Protein AF-A0A7X6Z3Y0-F1 (afdb_monomer_lite)

Radius of gyration: 25.22 Å; chains: 1; bounding box: 47×45×73 Å

Structure (mmCIF, N/CA/C/O backbone):
data_AF-A0A7X6Z3Y0-F1
#
_entry.id   AF-A0A7X6Z3Y0-F1
#
loop_
_atom_site.group_PDB
_atom_site.id
_atom_site.type_symbol
_atom_site.label_atom_id
_atom_site.label_alt_id
_atom_site.label_comp_id
_atom_site.label_asym_id
_atom_site.label_entity_id
_atom_site.label_seq_id
_atom_site.pdbx_PDB_ins_code
_atom_site.Cartn_x
_atom_site.Cartn_y
_atom_site.Cartn_z
_atom_site.occupancy
_atom_site.B_iso_or_equiv
_atom_site.auth_seq_id
_atom_site.auth_comp_id
_atom_site.auth_asym_id
_atom_site.auth_atom_id
_atom_site.pdbx_PDB_model_num
ATOM 1 N N . ALA A 1 1 ? 8.442 -3.420 -33.823 1.00 65.31 1 ALA A N 1
ATOM 2 C CA . ALA A 1 1 ? 8.320 -4.061 -32.493 1.00 65.31 1 ALA A CA 1
ATOM 3 C C . ALA A 1 1 ? 8.390 -3.001 -31.389 1.00 65.31 1 ALA A C 1
ATOM 5 O O . ALA A 1 1 ? 8.975 -1.947 -31.620 1.00 65.31 1 ALA A O 1
ATOM 6 N N . LYS A 1 2 ? 7.772 -3.227 -30.218 1.00 80.31 2 LYS A N 1
ATOM 7 C CA . LYS A 1 2 ? 7.945 -2.343 -29.048 1.00 80.31 2 LYS A CA 1
ATOM 8 C C . LYS A 1 2 ? 9.289 -2.658 -28.387 1.00 80.31 2 LYS A C 1
ATOM 10 O O . LYS A 1 2 ? 9.575 -3.824 -28.150 1.00 80.31 2 LYS A O 1
ATOM 15 N N . ARG A 1 3 ? 10.083 -1.636 -28.057 1.00 82.50 3 ARG A N 1
ATOM 16 C CA . ARG A 1 3 ? 11.366 -1.810 -27.363 1.00 82.50 3 ARG A CA 1
ATOM 17 C C . ARG A 1 3 ? 11.148 -1.825 -25.854 1.00 82.50 3 ARG A C 1
ATOM 19 O O . ARG A 1 3 ? 10.723 -0.816 -25.297 1.00 82.50 3 ARG A O 1
ATOM 26 N N . LEU A 1 4 ? 11.449 -2.947 -25.205 1.00 86.69 4 LEU A N 1
ATOM 27 C CA . LEU A 1 4 ? 11.446 -3.039 -23.745 1.00 86.69 4 LEU A CA 1
ATOM 28 C C . LEU A 1 4 ? 12.839 -2.741 -23.192 1.00 86.69 4 LEU A C 1
ATOM 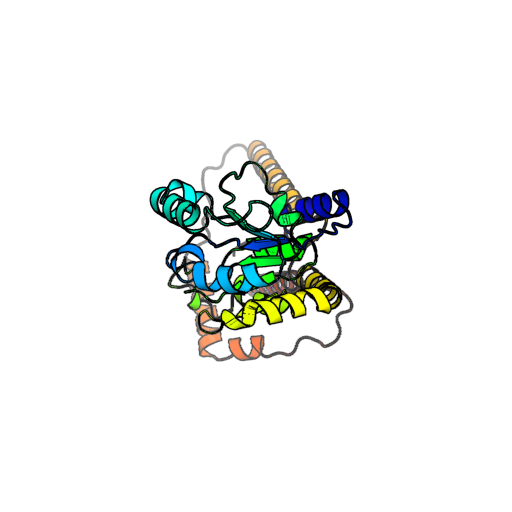30 O O . LEU A 1 4 ? 13.846 -3.220 -23.714 1.00 86.69 4 LEU A O 1
ATOM 34 N N . VAL A 1 5 ? 12.883 -1.956 -22.122 1.00 87.25 5 VAL A N 1
ATOM 35 C CA . VAL A 1 5 ? 14.114 -1.569 -21.430 1.00 87.25 5 VAL A CA 1
ATOM 36 C C . VAL A 1 5 ? 14.068 -2.180 -20.041 1.00 87.25 5 VAL A C 1
ATOM 38 O O . VAL A 1 5 ? 13.043 -2.111 -19.365 1.00 87.25 5 VAL A O 1
ATOM 41 N N . LYS A 1 6 ? 15.165 -2.818 -19.628 1.00 88.56 6 LYS A N 1
ATOM 42 C CA . LYS A 1 6 ? 15.304 -3.288 -18.251 1.00 88.56 6 LYS A CA 1
ATOM 43 C C . LYS A 1 6 ? 15.480 -2.060 -17.369 1.00 88.56 6 LYS A C 1
ATOM 45 O O . LYS A 1 6 ? 16.490 -1.372 -17.464 1.00 88.56 6 LYS A O 1
ATOM 50 N N . THR A 1 7 ? 14.473 -1.767 -16.567 1.00 87.38 7 THR A N 1
ATOM 51 C CA . THR A 1 7 ? 14.476 -0.646 -15.631 1.00 87.38 7 THR A CA 1
ATOM 52 C C . THR A 1 7 ? 13.908 -1.155 -14.319 1.00 87.38 7 THR A C 1
ATOM 54 O O . THR A 1 7 ? 12.930 -1.908 -14.321 1.00 87.38 7 THR A O 1
ATOM 57 N N . GLY A 1 8 ? 14.565 -0.801 -13.217 1.00 90.00 8 GLY A N 1
ATOM 58 C CA . GLY A 1 8 ? 14.087 -1.112 -11.879 1.00 90.00 8 GLY A CA 1
ATOM 59 C C . GLY A 1 8 ? 12.972 -0.171 -11.449 1.00 90.00 8 GLY A C 1
ATOM 60 O O . GLY A 1 8 ? 12.250 0.391 -12.274 1.00 90.00 8 GLY A O 1
ATOM 61 N N . PHE A 1 9 ? 12.841 0.020 -10.139 1.00 92.06 9 PHE A N 1
ATOM 62 C CA . PHE A 1 9 ? 11.859 0.934 -9.569 1.00 92.06 9 PHE A CA 1
ATOM 63 C C . PHE A 1 9 ? 12.565 1.996 -8.712 1.00 92.06 9 PHE A C 1
ATOM 65 O O . PHE A 1 9 ? 12.730 1.790 -7.513 1.00 92.06 9 PHE A O 1
ATOM 72 N N . PRO A 1 10 ? 12.982 3.136 -9.304 1.00 90.19 10 PRO A N 1
ATOM 73 C CA . PRO A 1 10 ? 13.783 4.147 -8.607 1.00 90.19 10 PRO A CA 1
ATOM 74 C C . PRO A 1 10 ? 13.131 4.688 -7.334 1.00 90.19 10 PRO A C 1
ATOM 76 O O . PRO A 1 10 ? 13.825 5.022 -6.379 1.00 90.19 10 PRO A O 1
ATOM 79 N N . LEU A 1 11 ? 11.793 4.763 -7.316 1.00 90.56 11 LEU A N 1
ATOM 80 C CA . LEU A 1 11 ? 11.059 5.155 -6.119 1.00 90.56 11 LEU A CA 1
ATOM 81 C C . LEU A 1 11 ? 11.348 4.175 -4.981 1.00 90.56 11 LEU A C 1
ATOM 83 O O . LEU A 1 11 ? 11.796 4.616 -3.932 1.00 90.56 11 LEU A O 1
ATOM 87 N N . LEU A 1 12 ? 11.211 2.865 -5.212 1.00 92.94 12 LEU A N 1
ATOM 88 C CA . LEU A 1 12 ? 11.520 1.846 -4.205 1.00 92.94 12 LEU A CA 1
ATOM 89 C C . LEU A 1 12 ? 12.959 1.945 -3.689 1.00 92.94 12 LEU A C 1
ATOM 91 O O . LEU A 1 12 ? 13.180 1.712 -2.507 1.00 92.94 12 LEU A O 1
ATOM 95 N N . ASP A 1 13 ? 13.933 2.325 -4.513 1.00 91.38 13 ASP A N 1
ATOM 96 C CA . ASP A 1 13 ? 15.311 2.500 -4.036 1.00 91.38 13 ASP A CA 1
ATOM 97 C C . ASP A 1 13 ? 15.439 3.651 -3.037 1.00 91.38 13 ASP A C 1
ATOM 99 O O . ASP A 1 13 ? 16.160 3.528 -2.043 1.00 91.38 13 ASP A O 1
ATOM 103 N N . SER A 1 14 ? 14.724 4.754 -3.277 1.00 90.31 14 SER A N 1
ATOM 104 C CA . SER A 1 14 ? 14.615 5.851 -2.313 1.00 90.31 14 SER A CA 1
ATOM 105 C C . SER A 1 14 ? 13.908 5.397 -1.041 1.00 90.31 14 SER A C 1
ATOM 107 O O . SER A 1 14 ? 14.442 5.608 0.042 1.00 90.31 14 SER A O 1
ATOM 109 N N . MET A 1 15 ? 12.804 4.660 -1.163 1.00 91.06 15 MET A N 1
ATOM 110 C CA . MET A 1 15 ? 12.075 4.110 -0.014 1.00 91.06 15 MET A CA 1
ATOM 111 C C . MET A 1 15 ? 12.944 3.156 0.827 1.00 91.06 15 MET A C 1
ATOM 113 O O . MET A 1 15 ? 12.936 3.203 2.051 1.00 91.06 15 MET A O 1
ATOM 117 N N . LEU A 1 16 ? 13.745 2.302 0.178 1.00 91.81 16 LEU A N 1
ATOM 118 C CA . LEU A 1 16 ? 14.698 1.401 0.834 1.00 91.81 16 LEU A CA 1
ATOM 119 C C . LEU A 1 16 ? 15.850 2.151 1.515 1.00 91.81 16 LEU A C 1
ATOM 121 O O . LEU A 1 16 ? 16.519 1.587 2.382 1.00 91.81 16 LEU A O 1
ATOM 125 N N . ARG A 1 17 ? 16.172 3.366 1.066 1.00 90.81 17 ARG A N 1
ATOM 126 C CA . ARG A 1 17 ? 17.170 4.226 1.709 1.00 90.81 17 ARG A CA 1
ATOM 127 C C . ARG A 1 17 ? 16.566 4.909 2.933 1.00 90.81 17 ARG A C 1
ATOM 129 O O . ARG A 1 17 ? 17.153 4.798 3.999 1.00 90.81 17 ARG A O 1
ATOM 136 N N . GLU A 1 18 ? 15.382 5.499 2.785 1.00 88.69 18 GLU A N 1
ATOM 137 C CA . GLU A 1 18 ? 14.618 6.133 3.868 1.00 88.69 18 GLU A CA 1
ATOM 138 C C . GLU A 1 18 ? 14.375 5.155 5.029 1.00 88.69 18 GLU A C 1
ATOM 140 O O . GLU A 1 18 ? 14.696 5.464 6.171 1.00 88.69 18 GLU A O 1
ATOM 145 N N . ASP A 1 19 ? 13.915 3.932 4.743 1.00 89.31 19 ASP A N 1
ATOM 146 C CA . ASP A 1 19 ? 13.720 2.885 5.760 1.00 89.31 19 ASP A CA 1
ATOM 147 C C . ASP A 1 19 ? 15.027 2.525 6.493 1.00 89.31 19 ASP A C 1
ATOM 149 O O . ASP A 1 19 ? 15.057 2.391 7.717 1.00 89.31 19 ASP A O 1
ATOM 153 N N . ARG A 1 20 ? 16.149 2.443 5.762 1.00 88.94 20 ARG A N 1
ATOM 154 C CA . ARG A 1 20 ? 17.472 2.192 6.361 1.00 88.94 20 ARG A CA 1
ATOM 155 C C . ARG A 1 20 ? 17.945 3.340 7.252 1.00 88.94 20 ARG A C 1
ATOM 157 O O . ARG A 1 20 ? 18.615 3.073 8.246 1.00 88.94 20 ARG A O 1
ATOM 164 N N . GLU A 1 21 ? 17.632 4.581 6.891 1.00 90.12 21 GLU A N 1
ATOM 165 C CA . GLU A 1 21 ? 17.975 5.780 7.664 1.00 90.12 21 GLU A CA 1
ATOM 166 C C . GLU A 1 21 ? 17.116 5.913 8.930 1.00 90.12 21 GLU A C 1
ATOM 168 O O . GLU A 1 21 ? 17.631 6.328 9.968 1.00 90.12 21 GLU A O 1
ATOM 173 N N . LEU A 1 22 ? 15.843 5.505 8.871 1.00 87.88 22 LEU A N 1
ATOM 174 C CA . LEU A 1 22 ? 14.944 5.453 10.030 1.00 87.88 22 LEU A CA 1
ATOM 175 C C . LEU A 1 22 ? 15.382 4.408 11.071 1.00 87.88 22 LEU A C 1
ATOM 177 O O . LEU A 1 22 ? 15.201 4.616 12.272 1.00 87.88 22 LEU A O 1
ATOM 181 N N . GLY A 1 23 ? 15.980 3.300 10.627 1.00 86.25 23 GLY A N 1
ATOM 182 C CA . GLY A 1 23 ? 16.451 2.230 11.504 1.00 86.25 23 GLY A CA 1
ATOM 183 C C . GLY A 1 23 ? 15.318 1.371 12.077 1.00 86.25 23 GLY A C 1
ATOM 184 O O . GLY A 1 23 ? 14.220 1.289 11.529 1.00 86.25 23 GLY A O 1
ATOM 185 N N . GLU A 1 24 ? 15.587 0.662 13.179 1.00 84.69 24 GLU A N 1
ATOM 186 C CA . GLU A 1 24 ? 14.583 -0.222 13.779 1.00 84.69 24 GLU A CA 1
ATOM 187 C C . GLU A 1 24 ? 13.525 0.582 14.550 1.00 84.69 24 GLU A C 1
ATOM 189 O O . GLU A 1 24 ? 13.783 1.112 15.631 1.00 84.69 24 GLU A O 1
ATOM 194 N N . ILE A 1 25 ? 12.305 0.608 14.017 1.00 86.38 25 ILE A N 1
ATOM 195 C CA . ILE A 1 25 ? 11.150 1.234 14.663 1.00 86.38 25 ILE A CA 1
ATOM 196 C C . ILE A 1 25 ? 10.443 0.206 15.546 1.00 86.38 25 ILE A C 1
ATOM 198 O O . ILE A 1 25 ? 10.031 -0.857 15.077 1.00 86.38 25 ILE A O 1
ATOM 202 N N . ARG A 1 26 ? 10.282 0.535 16.832 1.00 86.12 26 ARG A N 1
ATOM 203 C CA . ARG A 1 26 ? 9.539 -0.270 17.813 1.00 86.12 26 ARG A CA 1
ATOM 204 C C . ARG A 1 26 ? 8.464 0.584 18.473 1.00 86.12 26 ARG A C 1
ATOM 206 O O . ARG A 1 26 ? 8.722 1.209 19.500 1.00 86.12 26 ARG A O 1
ATOM 213 N N . ASN A 1 27 ? 7.266 0.605 17.899 1.00 93.88 27 ASN A N 1
ATOM 214 C CA . ASN A 1 27 ? 6.161 1.351 18.495 1.00 93.88 27 ASN A CA 1
ATOM 215 C C . ASN A 1 27 ? 5.588 0.615 19.715 1.00 93.88 27 ASN A C 1
ATOM 217 O O . ASN A 1 27 ? 5.449 -0.612 19.720 1.00 93.88 27 ASN A O 1
ATOM 221 N N . GLN A 1 28 ? 5.234 1.380 20.747 1.00 93.12 28 GLN A N 1
ATOM 222 C CA . GLN A 1 28 ? 4.477 0.909 21.905 1.00 93.12 28 GLN A CA 1
ATOM 223 C C . GLN A 1 28 ? 3.404 1.954 22.258 1.00 93.12 28 GLN A C 1
ATOM 225 O O . GLN A 1 28 ? 3.765 3.026 22.744 1.00 93.12 28 GLN A O 1
ATOM 230 N N . PRO A 1 29 ? 2.106 1.674 22.021 1.00 94.81 29 PRO A N 1
ATOM 231 C CA . PRO A 1 29 ? 1.556 0.468 21.383 1.00 94.81 29 PRO A CA 1
ATOM 232 C C . PRO A 1 29 ? 1.949 0.351 19.899 1.00 94.81 29 PRO A C 1
ATOM 234 O O . PRO A 1 29 ? 2.368 1.333 19.289 1.00 94.81 29 PRO A O 1
ATOM 237 N N . ARG A 1 30 ? 1.807 -0.847 19.307 1.00 96.81 30 ARG A N 1
ATOM 238 C CA . ARG A 1 30 ? 2.002 -1.023 17.855 1.00 96.81 30 ARG A CA 1
ATOM 239 C C . ARG A 1 30 ? 1.012 -0.163 17.069 1.00 96.81 30 ARG A C 1
ATOM 241 O O . ARG A 1 30 ? -0.126 0.025 17.508 1.00 96.81 30 ARG A O 1
ATOM 248 N N . ILE A 1 31 ? 1.448 0.316 15.907 1.00 97.81 31 ILE A N 1
ATOM 249 C CA . ILE A 1 31 ? 0.676 1.180 15.014 1.00 97.81 31 ILE A CA 1
ATOM 250 C C . ILE A 1 31 ? 0.172 0.376 13.815 1.00 97.81 31 ILE A C 1
ATOM 252 O O . ILE A 1 31 ? 0.959 -0.225 13.081 1.00 97.81 31 ILE A O 1
ATOM 256 N N . ILE A 1 32 ? -1.138 0.419 13.584 1.00 98.50 32 ILE A N 1
ATOM 257 C CA . ILE A 1 32 ? -1.792 -0.129 12.396 1.00 98.50 32 ILE A CA 1
ATOM 258 C C . ILE A 1 32 ? -2.286 1.032 11.541 1.00 98.50 32 ILE A C 1
ATOM 260 O O . ILE A 1 32 ? -3.109 1.832 11.981 1.00 98.50 32 ILE A O 1
ATOM 264 N N . LEU A 1 33 ? -1.802 1.104 10.306 1.00 98.44 33 LEU A N 1
ATOM 265 C CA . LEU A 1 33 ? -2.242 2.082 9.323 1.00 98.44 33 LEU A CA 1
ATOM 266 C C . LEU A 1 33 ? -3.321 1.467 8.428 1.00 98.44 33 LEU A C 1
ATOM 268 O O . LEU A 1 33 ? -3.033 0.598 7.611 1.00 98.44 33 LEU A O 1
ATOM 272 N N . VAL A 1 34 ? -4.555 1.945 8.541 1.00 98.56 34 VAL A N 1
ATOM 273 C CA . VAL A 1 34 ? -5.646 1.640 7.613 1.00 98.56 34 VAL A CA 1
ATOM 274 C C . VAL A 1 34 ? -5.591 2.656 6.472 1.00 98.56 34 VAL A C 1
ATOM 276 O O . VAL A 1 34 ? -5.903 3.831 6.666 1.00 98.56 34 VAL A O 1
ATOM 279 N N . ALA A 1 35 ? -5.186 2.220 5.281 1.00 97.56 35 ALA A N 1
ATOM 280 C CA . ALA A 1 35 ? -4.971 3.069 4.108 1.00 97.56 35 ALA A CA 1
ATOM 281 C C . ALA A 1 35 ? -5.850 2.621 2.923 1.00 97.56 35 ALA A C 1
ATOM 283 O O . ALA A 1 35 ? -5.374 1.897 2.044 1.00 97.56 35 ALA A O 1
ATOM 284 N N . PRO A 1 36 ? -7.136 3.018 2.873 1.00 97.25 36 PRO A N 1
ATOM 285 C CA . PRO A 1 36 ? -8.042 2.672 1.779 1.00 97.25 36 PRO A CA 1
ATOM 286 C C . PRO A 1 36 ? -7.562 3.221 0.429 1.00 97.25 36 PRO A C 1
ATOM 288 O O . PRO A 1 36 ? -7.071 4.348 0.327 1.00 97.25 36 PRO A O 1
ATOM 291 N N . SER A 1 37 ? -7.749 2.448 -0.636 1.00 95.69 37 SER A N 1
ATOM 292 C CA . SER A 1 37 ? -7.492 2.894 -2.008 1.00 95.69 37 SER A CA 1
ATOM 293 C C . SER A 1 37 ? -8.529 3.904 -2.509 1.00 95.69 37 SER A C 1
ATOM 295 O O . SER A 1 37 ? -9.588 4.103 -1.925 1.00 95.69 37 SER A O 1
ATOM 297 N N . TRP A 1 38 ? -8.235 4.563 -3.631 1.00 94.06 38 TRP A N 1
ATOM 298 C CA . TRP A 1 38 ? -9.188 5.435 -4.318 1.00 94.06 38 TRP A CA 1
ATOM 299 C C . TRP A 1 38 ? -9.984 4.676 -5.386 1.00 94.06 38 TRP A C 1
ATOM 301 O O . TRP A 1 38 ? -9.555 4.597 -6.542 1.00 94.06 38 TRP A O 1
ATOM 311 N N . GLN A 1 39 ? -11.142 4.151 -4.991 1.00 92.69 39 GLN A N 1
ATOM 312 C CA . GLN A 1 39 ? -12.238 3.759 -5.877 1.00 92.69 39 GLN A CA 1
ATOM 313 C C . GLN A 1 39 ? -13.568 3.787 -5.123 1.00 92.69 39 GLN A C 1
ATOM 315 O O . GLN A 1 39 ? -13.597 3.966 -3.908 1.00 92.69 39 GLN A O 1
ATOM 320 N N . LYS A 1 40 ? -14.651 3.578 -5.870 1.00 91.75 40 LYS A N 1
ATOM 321 C CA . LYS A 1 40 ? -15.968 3.305 -5.309 1.00 91.75 40 LYS A CA 1
ATOM 322 C C . LYS A 1 40 ? -15.942 1.998 -4.511 1.00 91.75 40 LYS A C 1
ATOM 324 O O . LYS A 1 40 ? -15.309 1.041 -4.954 1.00 91.75 40 LYS A O 1
ATOM 329 N N . ASP A 1 41 ? -16.678 1.960 -3.406 1.00 94.75 41 ASP A N 1
ATOM 330 C CA . ASP A 1 41 ? -16.870 0.757 -2.587 1.00 94.75 41 ASP A CA 1
ATOM 331 C C . ASP A 1 41 ? -15.532 0.251 -1.988 1.00 94.75 41 ASP A C 1
ATOM 333 O O . ASP A 1 41 ? -15.340 -0.942 -1.777 1.00 94.75 41 ASP A O 1
ATOM 337 N N . ASN A 1 42 ? -14.583 1.165 -1.735 1.00 96.56 42 ASN A N 1
ATOM 338 C CA . ASN A 1 42 ? -13.350 0.894 -0.984 1.00 96.56 42 ASN A CA 1
ATOM 339 C C . ASN A 1 42 ? -13.648 0.658 0.512 1.00 96.56 42 ASN A C 1
ATOM 341 O O . ASN A 1 42 ? -14.770 0.889 0.959 1.00 96.56 42 ASN A O 1
ATOM 345 N N . ILE A 1 43 ? -12.635 0.303 1.315 1.00 97.94 43 ILE A N 1
ATOM 346 C CA . ILE A 1 43 ? -12.797 0.084 2.774 1.00 97.94 43 ILE A CA 1
ATOM 347 C C . ILE A 1 43 ? -13.558 1.234 3.440 1.00 97.94 43 ILE A C 1
ATOM 349 O O . ILE A 1 43 ? -14.443 1.004 4.258 1.00 97.94 43 ILE A O 1
ATOM 353 N N . GLN A 1 44 ? -13.230 2.471 3.067 1.00 95.50 44 GLN A N 1
ATOM 354 C CA . GLN A 1 44 ? -13.809 3.668 3.664 1.00 95.50 44 GLN A CA 1
ATOM 355 C C . GLN A 1 44 ? -15.316 3.805 3.412 1.00 95.50 44 GLN A C 1
ATOM 357 O O . GLN A 1 44 ? -16.016 4.386 4.238 1.00 95.50 44 GLN A O 1
ATOM 362 N N . GLU A 1 45 ? -15.809 3.306 2.279 1.00 94.38 45 GLU A N 1
ATOM 363 C CA . GLU A 1 45 ? -17.225 3.352 1.913 1.00 94.38 45 GLU A CA 1
ATOM 364 C C . GLU A 1 45 ? -17.982 2.069 2.251 1.00 94.38 45 GLU A C 1
ATOM 366 O O . GLU A 1 45 ? -19.186 2.143 2.484 1.00 94.38 45 GLU A O 1
ATOM 371 N N . SER A 1 46 ? -17.315 0.912 2.242 1.00 96.06 46 SER A N 1
ATOM 372 C CA . SER A 1 46 ? -17.992 -0.386 2.273 1.00 96.06 46 SER A CA 1
ATOM 373 C C . SER A 1 46 ? -17.964 -1.091 3.620 1.00 96.06 46 SER A C 1
ATOM 375 O O . SER A 1 46 ? -18.855 -1.894 3.873 1.00 96.06 46 SER A O 1
ATOM 377 N N . CYS A 1 47 ? -16.918 -0.892 4.428 1.00 97.62 47 CYS A N 1
ATOM 378 C CA . CYS A 1 47 ? -16.710 -1.706 5.630 1.00 97.62 47 CYS A CA 1
ATOM 379 C C . CYS A 1 47 ? -15.769 -1.063 6.664 1.00 97.62 47 CYS A C 1
ATOM 381 O O . CYS A 1 47 ? -14.969 -1.757 7.298 1.00 97.62 47 CYS A O 1
ATOM 383 N N . LEU A 1 48 ? -15.763 0.270 6.779 1.00 97.69 48 LEU A N 1
ATOM 384 C CA . LEU A 1 48 ? -14.825 0.965 7.664 1.00 97.69 48 LEU A CA 1
ATOM 385 C C . LEU A 1 48 ? -15.103 0.628 9.130 1.00 97.69 48 LEU A C 1
ATOM 387 O O . LEU A 1 48 ? -14.169 0.327 9.861 1.00 97.69 48 LEU A O 1
ATOM 391 N N . GLU A 1 49 ? -16.368 0.657 9.540 1.00 97.06 49 GLU A N 1
ATOM 392 C CA . GLU A 1 49 ? -16.783 0.396 10.924 1.00 97.06 49 GLU A CA 1
ATOM 393 C C . GLU A 1 49 ? -16.438 -1.044 11.318 1.00 97.06 49 GLU A C 1
ATOM 395 O O . GLU A 1 49 ? -15.729 -1.283 12.291 1.00 97.06 49 GLU A O 1
ATOM 400 N N . GLU A 1 50 ? -16.782 -1.996 10.456 1.00 97.88 50 GLU A N 1
ATOM 401 C CA . GLU A 1 50 ? -16.480 -3.417 10.610 1.00 97.88 50 GLU A CA 1
ATOM 402 C C . GLU A 1 50 ? -14.972 -3.712 10.605 1.00 97.88 50 GLU A C 1
ATOM 404 O O . GLU A 1 50 ? -14.538 -4.732 11.137 1.00 97.88 50 GLU A O 1
ATOM 409 N N . THR A 1 51 ? -14.164 -2.824 10.016 1.00 98.31 51 THR A N 1
ATOM 410 C CA . THR A 1 51 ? -12.700 -2.902 10.075 1.00 98.31 51 THR A CA 1
ATOM 411 C C . THR A 1 51 ? -12.158 -2.331 11.382 1.00 98.31 51 THR A C 1
ATOM 413 O O . THR A 1 51 ? -11.245 -2.910 11.967 1.00 98.31 51 THR A O 1
ATOM 416 N N . LEU A 1 52 ? -12.665 -1.179 11.827 1.00 98.06 52 LEU A N 1
ATOM 417 C CA . LEU A 1 52 ? -12.115 -0.454 12.971 1.00 98.06 52 LEU A CA 1
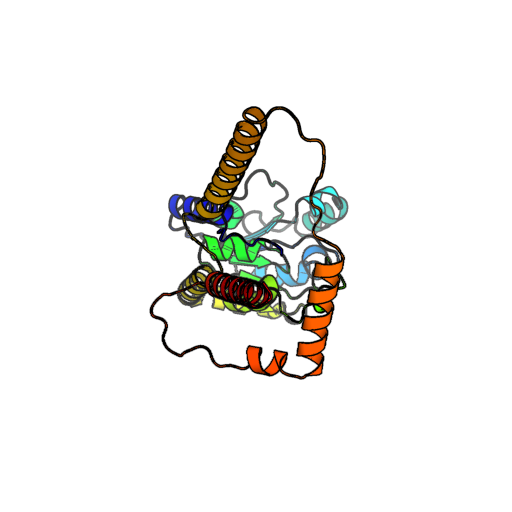ATOM 418 C C . LEU A 1 52 ? -12.546 -1.054 14.302 1.00 98.06 52 LEU A C 1
ATOM 420 O O . LEU A 1 52 ? -11.697 -1.213 15.176 1.00 98.06 52 LEU A O 1
ATOM 424 N N . ASP A 1 53 ? -13.818 -1.405 14.459 1.00 95.69 53 ASP A N 1
ATOM 425 C CA . ASP A 1 53 ? -14.375 -1.769 15.761 1.00 95.69 53 ASP A CA 1
ATOM 426 C C . ASP A 1 53 ? -13.638 -2.966 16.398 1.00 95.69 53 ASP A C 1
ATOM 428 O O . ASP A 1 53 ? -13.169 -2.826 17.529 1.00 95.69 53 ASP A O 1
ATOM 432 N N . PRO A 1 54 ? -13.372 -4.087 15.687 1.00 96.94 54 PRO A N 1
ATOM 433 C CA . PRO A 1 54 ? -12.591 -5.189 16.255 1.00 96.94 54 PRO A CA 1
ATOM 434 C C . PRO A 1 54 ? -11.140 -4.807 16.575 1.00 96.94 54 PRO A C 1
ATOM 436 O O . PRO A 1 54 ? -10.526 -5.394 17.463 1.00 96.94 54 PRO A O 1
ATOM 439 N N . LEU A 1 55 ? -10.560 -3.855 15.836 1.00 97.62 55 LEU A N 1
ATOM 440 C CA . LEU A 1 55 ? -9.178 -3.415 16.035 1.00 97.62 55 LEU A CA 1
ATOM 441 C C . LEU A 1 55 ? -9.040 -2.482 17.238 1.00 97.62 55 LEU A C 1
ATOM 443 O O . LEU A 1 55 ? -8.016 -2.534 17.918 1.00 97.62 55 LEU A O 1
ATOM 447 N N . LEU A 1 56 ? -10.044 -1.662 17.539 1.00 95.94 56 LEU A N 1
ATOM 448 C CA . LEU A 1 56 ? -10.007 -0.749 18.684 1.00 95.94 56 LEU A CA 1
ATOM 449 C C . LEU A 1 56 ? -9.934 -1.499 20.029 1.00 95.94 56 LEU A C 1
ATOM 451 O O . LEU A 1 56 ? -9.319 -1.001 20.973 1.00 95.94 56 LEU A O 1
ATOM 455 N N . ASP A 1 57 ? -10.423 -2.741 20.083 1.00 92.94 57 ASP A N 1
ATOM 456 C CA . ASP A 1 57 ? -10.376 -3.602 21.274 1.00 92.94 57 ASP A CA 1
ATOM 457 C C . ASP A 1 57 ? -9.005 -4.269 21.523 1.00 92.94 57 ASP A C 1
ATOM 459 O O . ASP A 1 57 ? -8.759 -4.841 22.586 1.00 92.94 57 ASP A O 1
ATOM 463 N N . THR A 1 58 ? -8.074 -4.199 20.565 1.00 92.62 58 THR A N 1
ATOM 464 C CA . THR A 1 58 ? -6.786 -4.932 20.607 1.00 92.62 58 THR A CA 1
ATOM 465 C C . THR A 1 58 ? -5.673 -4.220 21.374 1.00 92.62 58 THR A C 1
ATOM 467 O O . THR A 1 58 ? -4.592 -4.770 21.589 1.00 92.62 58 THR A O 1
ATOM 470 N N . GLY A 1 59 ? -5.906 -2.972 21.776 1.00 94.62 59 GLY A N 1
ATOM 471 C CA . GLY A 1 59 ? -4.894 -2.150 22.425 1.00 94.62 59 GLY A CA 1
ATOM 472 C C . GLY A 1 59 ? -3.859 -1.536 21.469 1.00 94.62 59 GLY A C 1
ATOM 473 O O . GLY A 1 59 ? -2.928 -0.883 21.949 1.00 94.62 59 GLY A O 1
ATOM 474 N N . TYR A 1 60 ? -4.016 -1.694 20.153 1.00 97.19 60 TYR A N 1
ATOM 475 C CA . TYR A 1 60 ? -3.201 -1.021 19.141 1.00 97.19 60 TYR A CA 1
ATOM 476 C C . TYR A 1 60 ? -3.575 0.453 18.965 1.00 97.19 60 TYR A C 1
ATOM 478 O O . TYR A 1 60 ? -4.659 0.885 19.356 1.00 97.19 60 TYR A O 1
ATOM 486 N N . ARG A 1 61 ? -2.653 1.233 18.388 1.00 97.81 61 ARG A N 1
ATOM 487 C CA . ARG A 1 61 ? -2.969 2.556 17.842 1.00 97.81 61 ARG A CA 1
ATOM 488 C C . ARG A 1 61 ? -3.348 2.385 16.379 1.00 97.81 61 ARG A C 1
ATOM 490 O O . ARG A 1 61 ? -2.560 1.863 15.592 1.00 97.81 61 ARG A O 1
ATOM 497 N N . ILE A 1 62 ? -4.538 2.835 16.019 1.00 98.44 62 ILE A N 1
ATOM 498 C CA . ILE A 1 62 ? -5.072 2.752 14.666 1.00 98.44 62 ILE A CA 1
ATOM 499 C C . ILE A 1 62 ? -4.992 4.134 14.026 1.00 98.44 62 ILE A C 1
ATOM 501 O O . ILE A 1 62 ? -5.442 5.125 14.593 1.00 98.44 62 ILE A O 1
ATOM 505 N N . ILE A 1 63 ? -4.417 4.214 12.834 1.00 97.94 63 ILE A N 1
ATOM 506 C CA . ILE A 1 63 ? -4.405 5.436 12.034 1.00 97.94 63 ILE A CA 1
ATOM 507 C C . ILE A 1 63 ? -5.168 5.139 10.756 1.00 97.94 63 ILE A C 1
ATOM 509 O O . ILE A 1 63 ? -4.760 4.291 9.971 1.00 97.94 63 ILE A O 1
ATOM 513 N N . VAL A 1 64 ? -6.275 5.833 10.533 1.00 97.94 64 VAL A N 1
ATOM 514 C CA . VAL A 1 64 ? -6.993 5.805 9.262 1.00 97.94 64 VAL A CA 1
ATOM 515 C C . VAL A 1 64 ? -6.443 6.933 8.416 1.00 97.94 64 VAL A C 1
ATOM 517 O O . VAL A 1 64 ? -6.581 8.099 8.772 1.00 97.94 64 VAL A O 1
ATOM 520 N N . ARG A 1 65 ? -5.841 6.596 7.280 1.00 97.06 65 ARG A N 1
ATOM 521 C CA . ARG A 1 65 ? -5.300 7.555 6.315 1.00 97.06 65 ARG A CA 1
ATOM 522 C C . ARG A 1 65 ? -6.072 7.428 5.000 1.00 97.06 65 ARG A C 1
ATOM 524 O O . ARG A 1 65 ? -5.665 6.663 4.124 1.00 97.06 65 ARG A O 1
ATOM 531 N N . PRO A 1 66 ? -7.211 8.133 4.857 1.00 95.25 66 PRO A N 1
ATOM 532 C CA . PRO A 1 66 ? -7.966 8.193 3.612 1.00 95.25 66 PRO A CA 1
ATOM 533 C C . PRO A 1 66 ? -7.099 8.626 2.433 1.00 95.25 66 PRO A C 1
ATOM 535 O O . PRO A 1 66 ? -6.153 9.395 2.592 1.00 95.25 66 PRO A O 1
ATOM 538 N N . HIS A 1 67 ? -7.468 8.230 1.219 1.00 93.94 67 HIS A N 1
ATOM 539 C CA . HIS A 1 67 ? -6.806 8.772 0.037 1.00 93.94 67 HIS A CA 1
ATOM 540 C C . HIS A 1 67 ? -7.060 10.297 -0.082 1.00 93.94 67 HIS A C 1
ATOM 542 O O . HIS A 1 67 ? -8.205 10.727 0.099 1.00 93.94 67 HIS A O 1
ATOM 548 N N . PRO A 1 68 ? -6.069 11.131 -0.469 1.00 93.31 68 PRO A N 1
ATOM 549 C CA . PRO A 1 68 ? -6.238 12.589 -0.557 1.00 93.31 68 PRO A CA 1
ATOM 550 C C . PRO A 1 68 ? -7.419 13.026 -1.432 1.00 93.31 68 PRO A C 1
ATOM 552 O O . PRO A 1 68 ? -8.195 13.912 -1.077 1.00 93.31 68 PRO A O 1
ATOM 555 N N . GLU A 1 69 ? -7.609 12.347 -2.564 1.00 94.50 69 GLU A N 1
ATOM 556 C CA . GLU A 1 69 ? -8.746 12.603 -3.453 1.00 94.50 69 GLU A CA 1
ATOM 557 C C . GLU A 1 69 ? -10.108 12.261 -2.824 1.00 94.50 69 GLU A C 1
ATOM 559 O O . GLU A 1 69 ? -11.098 12.903 -3.173 1.00 94.50 69 GLU A O 1
ATOM 564 N N . PHE A 1 70 ? -10.170 11.310 -1.882 1.00 94.00 70 PHE A N 1
ATOM 565 C CA . PHE A 1 70 ? -11.389 11.033 -1.119 1.00 94.00 70 PHE A CA 1
ATOM 566 C C . PHE A 1 70 ? -11.697 12.189 -0.173 1.00 94.00 70 PHE A C 1
ATOM 568 O O . PHE A 1 70 ? -12.817 12.696 -0.177 1.00 94.00 70 PHE A O 1
ATOM 575 N N . VAL A 1 71 ? -10.694 12.662 0.575 1.00 94.44 71 VAL A N 1
ATOM 576 C CA . VAL A 1 71 ? -10.847 13.807 1.489 1.00 94.44 71 VAL A CA 1
ATOM 577 C C . VAL A 1 71 ? -11.314 15.049 0.738 1.00 94.44 71 VAL A C 1
ATOM 579 O O . VAL A 1 71 ? -12.258 15.717 1.155 1.00 94.44 71 VAL A O 1
ATOM 582 N N . LYS A 1 72 ? -10.699 15.316 -0.417 1.00 95.00 72 LYS A N 1
ATOM 583 C CA . LYS A 1 72 ? -11.027 16.462 -1.267 1.00 95.00 72 LYS A CA 1
ATOM 584 C C . LYS A 1 72 ? -12.441 16.394 -1.848 1.00 95.00 72 LYS A C 1
ATOM 586 O O . LYS A 1 72 ? -13.117 17.417 -1.908 1.00 95.00 72 LYS A O 1
ATOM 591 N N . ARG A 1 73 ? -12.883 15.223 -2.324 1.00 95.50 73 ARG A N 1
ATOM 592 C CA . ARG A 1 73 ? -14.183 15.068 -3.010 1.00 95.50 73 ARG A CA 1
ATOM 593 C C . ARG A 1 73 ? -15.351 14.823 -2.062 1.00 95.50 73 ARG A C 1
ATOM 595 O O . ARG A 1 73 ? -16.477 15.179 -2.400 1.00 95.50 73 ARG A O 1
ATOM 602 N N . PHE A 1 74 ? -15.101 14.234 -0.896 1.00 95.06 74 PHE A N 1
ATOM 603 C CA . PHE A 1 74 ? -16.141 13.827 0.048 1.00 95.06 74 PHE A CA 1
ATOM 604 C C . PHE A 1 74 ? -15.900 14.367 1.469 1.00 95.06 74 PHE A C 1
ATOM 606 O O . PHE A 1 74 ? -15.917 13.592 2.430 1.00 95.06 74 PHE A O 1
ATOM 613 N N . PRO A 1 75 ? -15.747 15.695 1.653 1.00 95.88 75 PRO A N 1
ATOM 614 C CA . PRO A 1 75 ? -15.477 16.279 2.969 1.00 95.88 75 PRO A CA 1
ATOM 615 C C . PRO A 1 75 ? -16.586 15.981 3.989 1.00 95.88 75 PRO A C 1
ATOM 617 O O . PRO A 1 75 ? -16.302 15.767 5.162 1.00 95.88 75 PRO A O 1
ATOM 620 N N . ALA A 1 76 ? -17.847 15.883 3.549 1.00 96.81 76 ALA A N 1
ATOM 621 C CA . ALA A 1 76 ? -18.962 15.510 4.421 1.00 96.81 76 ALA A CA 1
ATOM 622 C C . ALA A 1 76 ? -18.853 14.065 4.943 1.00 96.81 76 ALA A C 1
ATOM 624 O O . ALA A 1 76 ? -19.175 13.816 6.102 1.00 96.81 76 ALA A O 1
ATOM 625 N N . LYS A 1 77 ? -18.362 13.124 4.121 1.00 95.31 77 LYS A N 1
ATOM 626 C CA . LYS A 1 77 ? -18.133 11.734 4.552 1.00 95.31 77 LYS A CA 1
ATOM 627 C C . LYS A 1 77 ? -16.983 11.658 5.554 1.00 95.31 77 LYS A C 1
ATOM 629 O O . LYS A 1 77 ? -17.105 10.969 6.558 1.00 95.31 77 LYS A O 1
ATOM 634 N N . ILE A 1 78 ? -15.901 12.406 5.318 1.00 96.44 78 ILE A N 1
ATOM 635 C CA . ILE A 1 78 ? -14.801 12.532 6.285 1.00 96.44 78 ILE A CA 1
ATOM 636 C C . ILE A 1 78 ? -15.300 13.082 7.614 1.00 96.44 78 ILE A C 1
ATOM 638 O O . ILE A 1 78 ? -15.020 12.489 8.652 1.00 96.44 78 ILE A O 1
ATOM 642 N N . LYS A 1 79 ? -16.081 14.166 7.581 1.00 97.06 79 LYS A N 1
ATOM 643 C CA . LYS A 1 79 ? -16.645 14.751 8.795 1.00 97.06 79 LYS A CA 1
ATOM 644 C C . LYS A 1 79 ? -17.520 13.747 9.548 1.00 97.06 79 LYS A C 1
ATOM 646 O O . LYS A 1 79 ? -17.385 13.634 10.755 1.00 97.06 79 LYS A O 1
ATOM 651 N N . ALA A 1 80 ? -18.356 12.975 8.852 1.00 96.88 80 ALA A N 1
ATOM 652 C CA . ALA A 1 80 ? -19.175 11.941 9.488 1.00 96.88 80 ALA A CA 1
ATOM 653 C C . ALA A 1 80 ? -18.330 10.851 10.176 1.00 96.88 80 ALA A C 1
ATOM 655 O O . ALA A 1 80 ? -18.679 10.407 11.266 1.00 96.88 80 ALA A O 1
ATOM 656 N N . ILE A 1 81 ? -17.206 10.447 9.573 1.00 96.19 81 ILE A N 1
ATOM 657 C CA . ILE A 1 81 ? -16.259 9.502 10.187 1.00 96.19 81 ILE A CA 1
ATOM 658 C C . ILE A 1 81 ? -15.619 10.123 11.436 1.00 96.19 81 ILE A C 1
ATOM 660 O O . ILE A 1 81 ? -15.575 9.481 12.481 1.00 96.19 81 ILE A O 1
ATOM 664 N N . GLN A 1 82 ? -15.159 11.373 11.348 1.00 96.44 82 GLN A N 1
ATOM 665 C CA . GLN A 1 82 ? -14.571 12.090 12.484 1.00 96.44 82 GLN A CA 1
ATOM 666 C C . GLN A 1 82 ? -15.572 12.264 13.633 1.00 96.44 82 GLN A C 1
ATOM 668 O O . GLN A 1 82 ? -15.230 11.982 14.774 1.00 96.44 82 GLN A O 1
ATOM 673 N N . ASP A 1 83 ? -16.807 12.672 13.330 1.00 97.44 83 ASP A N 1
ATOM 674 C CA . ASP A 1 83 ? -17.874 12.852 14.319 1.00 97.44 83 ASP A CA 1
ATOM 675 C C . ASP A 1 83 ? -18.216 11.516 15.009 1.00 97.44 83 ASP A C 1
ATOM 677 O O . ASP A 1 83 ? -18.399 11.479 16.223 1.00 97.44 83 ASP A O 1
ATOM 681 N N . ARG A 1 84 ? -18.271 10.406 14.256 1.00 96.19 84 ARG A N 1
ATOM 682 C CA . ARG A 1 84 ? -18.570 9.069 14.801 1.00 96.19 84 ARG A CA 1
ATOM 683 C C . ARG A 1 84 ? -17.531 8.593 15.810 1.00 96.19 84 ARG A C 1
ATOM 685 O O . ARG A 1 84 ? -17.887 7.965 16.800 1.00 96.19 84 ARG A O 1
ATOM 692 N N . TYR A 1 85 ? -16.261 8.862 15.538 1.00 96.00 85 TYR A N 1
ATOM 693 C CA . TYR A 1 85 ? -15.147 8.405 16.362 1.00 96.00 85 TYR A CA 1
ATOM 694 C C . TYR A 1 85 ? -14.595 9.504 17.283 1.00 96.00 85 TYR A C 1
ATOM 696 O O . TYR A 1 85 ? -13.493 9.366 17.803 1.00 96.00 85 TYR A O 1
ATOM 704 N N . ALA A 1 86 ? -15.354 10.582 17.514 1.00 95.38 86 ALA A N 1
ATOM 705 C CA . ALA A 1 86 ? -14.910 11.733 18.301 1.00 95.38 86 ALA A CA 1
ATOM 706 C C . ALA A 1 86 ? -14.587 11.394 19.769 1.00 95.38 86 ALA A C 1
ATOM 708 O O . ALA A 1 86 ? -13.740 12.050 20.372 1.00 95.38 86 ALA A O 1
ATOM 709 N N . ASP A 1 87 ? -15.231 10.364 20.324 1.00 95.38 87 ASP A N 1
ATOM 710 C CA . ASP A 1 87 ? -15.002 9.907 21.700 1.00 95.38 87 ASP A CA 1
ATOM 711 C C . ASP A 1 87 ? -13.774 8.985 21.833 1.00 95.38 87 ASP A C 1
ATOM 713 O O . ASP A 1 87 ? -13.377 8.639 22.948 1.00 95.38 87 ASP A O 1
ATOM 717 N N . GLN A 1 88 ? -13.157 8.576 20.716 1.00 95.94 88 GLN A N 1
ATOM 718 C CA . GLN A 1 88 ? -11.946 7.761 20.751 1.00 95.94 88 GLN A CA 1
ATOM 719 C C . GLN A 1 88 ? -10.722 8.624 21.088 1.00 95.94 88 GLN A C 1
ATOM 721 O O . GLN A 1 88 ? -10.506 9.665 20.462 1.00 95.94 88 GLN A O 1
ATOM 726 N N . PRO A 1 89 ? -9.874 8.201 22.042 1.00 94.19 89 PRO A N 1
ATOM 727 C CA . PRO A 1 89 ? -8.635 8.907 22.341 1.00 94.19 89 PRO A CA 1
ATOM 728 C C . PRO A 1 89 ? -7.715 9.008 21.114 1.00 94.19 89 PRO A C 1
ATOM 730 O O . PRO A 1 89 ? -7.542 8.037 20.379 1.00 94.19 89 PRO A O 1
ATOM 733 N N . ALA A 1 90 ? -7.064 10.158 20.914 1.00 89.19 90 ALA A N 1
ATOM 734 C CA . ALA A 1 90 ? -6.177 10.383 19.764 1.00 89.19 90 ALA A CA 1
ATOM 735 C C . ALA A 1 90 ? -4.935 9.464 19.743 1.00 89.19 90 ALA A C 1
ATOM 737 O O . ALA A 1 90 ? -4.340 9.231 18.692 1.00 89.19 90 ALA A O 1
ATOM 738 N N . ASP A 1 91 ? -4.533 8.925 20.897 1.00 91.31 91 ASP A N 1
ATOM 739 C CA . ASP A 1 91 ? -3.478 7.913 21.015 1.00 91.31 91 ASP A CA 1
ATOM 740 C C . ASP A 1 91 ? -3.968 6.491 20.671 1.00 91.31 91 ASP A C 1
ATOM 742 O O . ASP A 1 91 ? -3.148 5.590 20.473 1.00 91.31 91 ASP A O 1
ATOM 746 N N . ARG A 1 92 ? -5.289 6.295 20.544 1.00 95.81 92 ARG A N 1
ATOM 747 C CA . ARG A 1 92 ? -5.946 5.056 20.103 1.00 95.81 92 ARG A CA 1
ATOM 748 C C . ARG A 1 92 ? -6.367 5.094 18.644 1.00 95.81 92 ARG A C 1
ATOM 750 O O . ARG A 1 92 ? -6.116 4.121 17.938 1.00 95.81 92 ARG A O 1
ATOM 757 N N . LEU A 1 93 ? -6.982 6.185 18.197 1.00 97.88 93 LEU A N 1
ATOM 758 C CA . LEU A 1 93 ? -7.490 6.334 16.838 1.00 97.88 93 LEU A CA 1
ATOM 759 C C . LEU A 1 93 ? -7.205 7.732 16.290 1.00 97.88 93 LEU A C 1
ATOM 761 O O . LEU A 1 93 ? -7.553 8.738 16.900 1.00 97.88 93 LEU A O 1
ATOM 765 N N . GLU A 1 94 ? -6.634 7.787 15.092 1.00 97.06 94 GLU A N 1
ATOM 766 C CA . GLU A 1 94 ? -6.400 9.027 14.354 1.00 97.06 94 GLU A CA 1
ATOM 767 C C . GLU A 1 94 ? -7.010 8.929 12.954 1.00 97.06 94 GLU A C 1
ATOM 769 O O . GLU A 1 94 ? -6.707 8.000 12.208 1.00 97.06 94 GLU A O 1
ATOM 774 N N . ILE A 1 95 ? -7.833 9.907 12.566 1.00 96.81 95 ILE A N 1
ATOM 775 C CA . ILE A 1 95 ? -8.268 10.084 11.174 1.00 96.81 95 ILE A CA 1
ATOM 776 C C . ILE A 1 95 ? -7.344 11.114 10.519 1.00 96.81 95 ILE A C 1
ATOM 778 O O . ILE A 1 95 ? -7.562 12.323 10.615 1.00 96.81 95 ILE A O 1
ATOM 782 N N . GLN A 1 96 ? -6.289 10.631 9.871 1.00 95.62 96 GLN A N 1
ATOM 783 C CA . GLN A 1 96 ? -5.219 11.444 9.308 1.00 95.62 96 GLN A CA 1
ATOM 784 C C . GLN A 1 96 ? -5.613 12.017 7.942 1.00 95.62 96 GLN A C 1
ATOM 786 O O . GLN A 1 96 ? -5.646 11.311 6.933 1.00 95.62 96 GLN A O 1
ATOM 791 N N . THR A 1 97 ? -5.887 13.322 7.903 1.00 92.69 97 THR A N 1
ATOM 792 C CA . THR A 1 97 ? -6.229 14.063 6.674 1.00 92.69 97 THR A CA 1
ATOM 793 C C . THR A 1 97 ? -5.138 15.029 6.208 1.00 92.69 97 THR A C 1
ATOM 795 O O . THR A 1 97 ? -5.336 15.728 5.215 1.00 92.69 97 THR A O 1
ATOM 798 N N . ASP A 1 98 ? -4.013 15.099 6.925 1.00 90.19 98 ASP A N 1
ATOM 799 C CA . ASP A 1 98 ? -2.811 15.804 6.477 1.00 90.19 98 ASP A CA 1
ATOM 800 C C . ASP A 1 98 ? -1.892 14.829 5.728 1.00 90.19 98 ASP A C 1
ATOM 802 O O . ASP A 1 98 ? -1.522 13.770 6.237 1.00 90.19 98 ASP A O 1
ATOM 806 N N . PHE A 1 99 ? -1.542 15.195 4.497 1.00 87.44 99 PHE A N 1
ATOM 807 C CA . PHE A 1 99 ? -0.748 14.387 3.571 1.00 87.44 99 PHE A CA 1
ATOM 808 C C . PHE A 1 99 ? 0.604 15.027 3.249 1.00 87.44 99 PHE A C 1
ATOM 810 O O . PHE A 1 99 ? 1.265 14.616 2.297 1.00 87.44 99 PHE A O 1
ATOM 817 N N . SER A 1 100 ? 1.013 16.038 4.019 1.00 80.75 100 SER A N 1
ATOM 818 C CA . SER A 1 100 ? 2.304 16.715 3.867 1.00 80.75 100 SER A CA 1
ATOM 819 C C . SER A 1 100 ? 3.509 15.790 4.097 1.00 80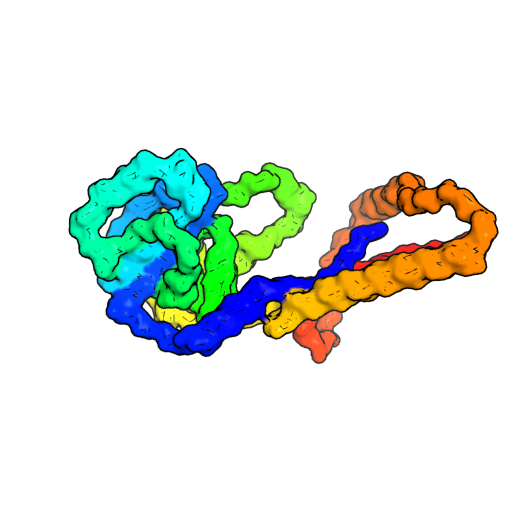.75 100 SER A C 1
ATOM 821 O O . SER A 1 100 ? 4.589 16.058 3.574 1.00 80.75 100 SER A O 1
ATOM 823 N N . SER A 1 101 ? 3.318 14.680 4.821 1.00 80.38 101 SER A N 1
ATOM 824 C CA . SER A 1 101 ? 4.335 13.660 5.092 1.00 80.38 101 SER A CA 1
ATOM 825 C C . SER A 1 101 ? 3.800 12.245 4.861 1.00 80.38 101 SER A C 1
ATOM 827 O O . SER A 1 101 ? 2.655 11.932 5.195 1.00 80.38 101 SER A O 1
ATOM 829 N N . ASN A 1 102 ? 4.646 11.360 4.326 1.00 79.25 102 ASN A N 1
ATOM 830 C CA . ASN A 1 102 ? 4.388 9.917 4.211 1.00 79.25 102 ASN A CA 1
ATOM 831 C C . ASN A 1 102 ? 5.031 9.105 5.348 1.00 79.25 102 ASN A C 1
ATOM 833 O O . ASN A 1 102 ? 4.993 7.880 5.314 1.00 79.25 102 ASN A O 1
ATOM 837 N N . GLU A 1 103 ? 5.592 9.765 6.363 1.00 84.31 103 GLU A N 1
ATOM 838 C CA . GLU A 1 103 ? 6.307 9.127 7.474 1.00 84.31 103 GLU A CA 1
ATOM 839 C C . GLU A 1 103 ? 5.494 8.011 8.139 1.00 84.31 103 GLU A C 1
ATOM 841 O O . GLU A 1 103 ? 6.015 6.921 8.347 1.00 84.31 103 GLU A O 1
ATOM 846 N N . THR A 1 104 ? 4.197 8.231 8.383 1.00 83.94 104 THR A N 1
ATOM 847 C CA . THR A 1 104 ? 3.310 7.232 9.001 1.00 83.94 104 THR A CA 1
ATOM 848 C C . THR A 1 104 ? 3.269 5.906 8.241 1.00 83.94 104 THR A C 1
ATOM 850 O O . THR A 1 104 ? 3.109 4.856 8.856 1.00 83.94 104 THR A O 1
ATOM 853 N N . VAL A 1 105 ? 3.436 5.932 6.914 1.00 85.94 105 VAL A N 1
ATOM 854 C CA . VAL A 1 105 ? 3.489 4.708 6.105 1.00 85.94 105 VAL A CA 1
ATOM 855 C C . VAL A 1 105 ? 4.691 3.866 6.518 1.00 85.94 105 VAL A C 1
ATOM 857 O O . VAL A 1 105 ? 4.540 2.676 6.753 1.00 85.94 105 VAL A O 1
ATOM 860 N N . TYR A 1 106 ? 5.863 4.475 6.681 1.00 85.25 106 TYR A N 1
ATOM 861 C CA . TYR A 1 106 ? 7.095 3.769 7.040 1.00 85.25 106 TYR A CA 1
ATOM 862 C C . TYR A 1 106 ? 7.188 3.426 8.527 1.00 85.25 106 TYR A C 1
ATOM 864 O O . TYR A 1 106 ? 7.767 2.403 8.901 1.00 85.25 106 TYR A O 1
ATOM 872 N N . THR A 1 107 ? 6.605 4.266 9.384 1.00 91.06 107 THR A N 1
ATOM 873 C CA . THR A 1 107 ? 6.673 4.085 10.836 1.00 91.06 107 THR A CA 1
ATOM 874 C C . THR A 1 107 ? 5.615 3.129 11.381 1.00 91.06 107 THR A C 1
ATOM 876 O O . THR A 1 107 ? 5.791 2.625 12.488 1.00 91.06 107 THR A O 1
ATOM 879 N N . ALA A 1 108 ? 4.571 2.794 10.615 1.00 96.00 108 ALA A N 1
ATOM 880 C CA . ALA A 1 108 ? 3.583 1.787 11.002 1.00 96.00 108 ALA A CA 1
ATOM 881 C C . ALA A 1 108 ? 4.195 0.381 11.168 1.00 96.00 108 ALA A C 1
ATOM 883 O O . ALA A 1 108 ? 5.195 0.020 10.540 1.00 96.00 108 ALA A O 1
ATOM 884 N N . ASP A 1 109 ? 3.580 -0.450 12.011 1.00 97.25 109 ASP A N 1
ATOM 885 C CA . ASP A 1 109 ? 3.949 -1.862 12.174 1.00 97.25 109 ASP A CA 1
ATOM 886 C C . ASP A 1 109 ? 3.199 -2.770 11.193 1.00 97.25 109 ASP A C 1
ATOM 888 O O . ASP A 1 109 ? 3.702 -3.835 10.836 1.00 97.25 109 ASP A O 1
ATOM 892 N N . LEU A 1 110 ? 2.013 -2.346 10.750 1.00 98.12 110 LEU A N 1
ATOM 893 C CA . LEU A 1 110 ? 1.182 -3.052 9.782 1.00 98.12 110 LEU A CA 1
ATOM 894 C C . LEU A 1 110 ? 0.384 -2.056 8.936 1.00 98.12 110 LEU A C 1
ATOM 896 O O . LEU A 1 110 ? -0.176 -1.100 9.472 1.00 98.12 110 LEU A O 1
ATOM 900 N N . VAL A 1 111 ? 0.268 -2.329 7.636 1.00 98.50 111 VAL A N 1
ATOM 901 C CA . VAL A 1 111 ? -0.679 -1.644 6.747 1.00 98.50 111 VAL A CA 1
ATOM 902 C C . VAL A 1 111 ? -1.870 -2.552 6.468 1.00 98.50 111 VAL A C 1
ATOM 904 O O . VAL A 1 111 ? -1.695 -3.688 6.031 1.00 98.50 111 VAL A O 1
ATOM 907 N N . ILE A 1 112 ? -3.077 -2.035 6.688 1.00 98.69 112 ILE A N 1
ATOM 908 C CA . ILE A 1 112 ? -4.341 -2.617 6.238 1.00 98.69 112 ILE A CA 1
ATOM 909 C C . ILE A 1 112 ? -4.829 -1.802 5.043 1.00 98.69 112 ILE A C 1
ATOM 911 O O . ILE A 1 112 ? -5.032 -0.593 5.145 1.00 98.69 112 ILE A O 1
ATOM 915 N N . THR A 1 113 ? -5.029 -2.442 3.899 1.00 98.31 113 THR A N 1
ATOM 916 C CA . THR A 1 113 ? -5.548 -1.781 2.696 1.00 98.31 113 THR A CA 1
ATOM 917 C C . THR A 1 113 ? -6.453 -2.722 1.914 1.00 98.31 113 THR A C 1
ATOM 919 O O . THR A 1 113 ? -6.601 -3.887 2.257 1.00 98.31 113 THR A O 1
ATOM 922 N N . ASP A 1 114 ? -7.077 -2.224 0.859 1.00 97.56 114 ASP A N 1
ATOM 923 C CA . ASP A 1 114 ? -7.796 -3.021 -0.122 1.00 97.56 114 ASP A CA 1
ATOM 924 C C . ASP A 1 114 ? -6.977 -3.144 -1.408 1.00 97.56 114 ASP A C 1
ATOM 926 O O . ASP A 1 114 ? -6.112 -4.008 -1.481 1.00 97.56 114 ASP A O 1
ATOM 930 N N . TRP A 1 115 ? -7.189 -2.299 -2.416 1.00 96.19 115 TRP A N 1
ATOM 931 C CA . TRP A 1 115 ? -6.577 -2.398 -3.751 1.00 96.19 115 TRP A CA 1
ATOM 932 C C . TRP A 1 115 ? -5.581 -1.262 -4.022 1.00 96.19 115 TRP A C 1
ATOM 934 O O . TRP A 1 115 ? -5.457 -0.774 -5.146 1.00 96.19 115 TRP A O 1
ATOM 944 N N . SER A 1 116 ? -4.900 -0.796 -2.974 1.00 94.56 116 SER A N 1
ATOM 945 C CA . SER A 1 116 ? -3.886 0.255 -3.069 1.00 94.56 116 SER A CA 1
ATOM 946 C C . SER A 1 116 ? -2.495 -0.336 -3.286 1.00 94.56 116 SER A C 1
ATOM 948 O O . SER A 1 116 ? -2.157 -1.345 -2.668 1.00 94.56 116 SER A O 1
ATOM 950 N N . SER A 1 117 ? -1.662 0.343 -4.084 1.00 92.38 117 SER A N 1
ATOM 951 C CA . SER A 1 117 ? -0.233 0.016 -4.228 1.00 92.38 117 SER A CA 1
ATOM 952 C C . SER A 1 117 ? 0.577 0.290 -2.957 1.00 92.38 117 SER A C 1
ATOM 954 O O . SER A 1 117 ? 1.731 -0.123 -2.852 1.00 92.38 117 SER A O 1
ATOM 956 N N . ILE A 1 118 ? -0.024 0.972 -1.974 1.00 93.62 118 ILE A N 1
ATOM 957 C CA . ILE A 1 118 ? 0.657 1.355 -0.738 1.00 93.62 118 ILE A CA 1
ATOM 958 C C . ILE A 1 118 ? 1.116 0.147 0.085 1.00 93.62 118 ILE A C 1
ATOM 960 O O . ILE A 1 118 ? 2.098 0.246 0.810 1.00 93.62 118 ILE A O 1
ATOM 964 N N . ALA A 1 119 ? 0.452 -1.006 -0.046 1.00 95.94 119 ALA A N 1
ATOM 965 C CA . ALA A 1 119 ? 0.900 -2.236 0.600 1.00 95.94 119 ALA A CA 1
ATOM 966 C C . ALA A 1 119 ? 2.202 -2.761 -0.012 1.00 95.94 119 ALA A C 1
ATOM 968 O O . ALA A 1 119 ? 3.089 -3.201 0.711 1.00 95.94 119 ALA A O 1
ATOM 969 N N . GLN A 1 120 ? 2.346 -2.697 -1.336 1.00 94.81 120 GLN A N 1
ATOM 970 C CA . GLN A 1 120 ? 3.572 -3.073 -2.034 1.00 94.81 120 GLN A CA 1
ATOM 971 C C . GLN A 1 120 ? 4.691 -2.112 -1.649 1.00 94.81 120 GLN A C 1
ATOM 973 O O . GLN A 1 120 ? 5.762 -2.557 -1.264 1.00 94.81 120 GLN A O 1
ATOM 978 N N . GLU A 1 121 ? 4.427 -0.809 -1.687 1.00 93.56 121 GLU A N 1
ATOM 979 C CA . GLU A 1 121 ? 5.349 0.233 -1.234 1.00 93.56 121 GLU A CA 1
ATOM 980 C C . GLU A 1 121 ? 5.822 -0.021 0.209 1.00 93.56 121 GLU A C 1
ATOM 982 O O . GLU A 1 121 ? 7.022 -0.181 0.451 1.00 93.56 121 GLU A O 1
ATOM 987 N N . PHE A 1 122 ? 4.886 -0.158 1.151 1.00 95.94 122 PHE A N 1
ATOM 988 C CA . PHE A 1 122 ? 5.167 -0.432 2.557 1.00 95.94 122 PHE A CA 1
ATOM 989 C C . PHE A 1 122 ? 5.956 -1.726 2.753 1.00 95.94 122 PHE A C 1
ATOM 991 O O . PHE A 1 122 ? 7.040 -1.711 3.341 1.00 95.94 122 PHE A O 1
ATOM 998 N N . SER A 1 123 ? 5.439 -2.850 2.256 1.00 97.19 123 SER A N 1
ATOM 999 C CA . SER A 1 123 ? 6.048 -4.157 2.474 1.00 97.19 123 SER A CA 1
ATOM 1000 C C . SER A 1 123 ? 7.401 -4.260 1.779 1.00 97.19 123 SER A C 1
ATOM 1002 O O . SER A 1 123 ? 8.370 -4.725 2.382 1.00 97.19 123 SER A O 1
ATOM 1004 N N . TYR A 1 124 ? 7.526 -3.788 0.537 1.00 96.25 124 TYR A N 1
ATOM 1005 C CA . TYR A 1 124 ? 8.793 -3.844 -0.188 1.00 96.25 124 TYR A CA 1
ATOM 1006 C C . TYR A 1 124 ? 9.858 -2.959 0.441 1.00 96.25 124 TYR A C 1
ATOM 1008 O O . TYR A 1 124 ? 11.017 -3.369 0.424 1.00 96.25 124 TYR A O 1
ATOM 1016 N N . ALA A 1 125 ? 9.510 -1.806 1.014 1.00 94.31 125 ALA A N 1
ATOM 1017 C CA . ALA A 1 125 ? 10.462 -0.960 1.726 1.00 94.31 125 ALA A CA 1
ATOM 1018 C C . ALA A 1 125 ? 10.839 -1.578 3.083 1.00 94.31 125 ALA A C 1
ATOM 1020 O O . ALA A 1 125 ? 11.967 -2.046 3.253 1.00 94.31 125 ALA A O 1
ATOM 1021 N N . THR A 1 126 ? 9.859 -1.711 3.978 1.00 95.06 126 THR A N 1
ATOM 1022 C CA . THR A 1 126 ? 10.049 -2.016 5.410 1.00 95.06 126 THR A CA 1
ATOM 1023 C C . THR A 1 126 ? 10.241 -3.500 5.729 1.00 95.06 126 THR A C 1
ATOM 1025 O O . THR A 1 126 ? 10.618 -3.866 6.841 1.00 95.06 126 THR A O 1
ATOM 1028 N N . LYS A 1 127 ? 9.941 -4.391 4.771 1.00 96.00 127 LYS A N 1
ATOM 1029 C CA . LYS A 1 127 ? 9.874 -5.855 4.963 1.00 96.00 127 LYS A CA 1
ATOM 1030 C C . LYS A 1 127 ? 8.828 -6.305 5.988 1.00 96.00 127 LYS A C 1
ATOM 1032 O O . LYS A 1 127 ? 8.857 -7.456 6.417 1.00 96.00 127 LYS A O 1
ATOM 1037 N N . LYS A 1 128 ? 7.885 -5.437 6.351 1.00 96.75 128 LYS A N 1
ATOM 1038 C CA . LYS A 1 128 ? 6.736 -5.779 7.193 1.00 96.75 128 LYS A CA 1
ATOM 1039 C C . LYS A 1 128 ? 5.580 -6.290 6.319 1.00 96.75 128 LYS A C 1
ATOM 1041 O O . LYS A 1 128 ? 5.397 -5.793 5.203 1.00 96.75 128 LYS A O 1
ATOM 1046 N N . PRO A 1 129 ? 4.803 -7.285 6.773 1.00 97.81 129 PRO A N 1
ATOM 1047 C CA . PRO A 1 129 ? 3.648 -7.755 6.016 1.00 97.81 129 PRO A CA 1
ATOM 1048 C C . PRO A 1 129 ? 2.532 -6.712 5.954 1.00 97.81 129 PRO A C 1
ATOM 1050 O O . PRO A 1 129 ? 2.464 -5.823 6.794 1.00 97.81 129 PRO A O 1
ATOM 1053 N N . SER A 1 130 ? 1.626 -6.868 4.994 1.00 98.31 130 SER A N 1
ATOM 1054 C CA . SER A 1 130 ? 0.374 -6.105 4.919 1.00 98.31 130 SER A CA 1
ATOM 1055 C C . SER A 1 130 ? -0.842 -7.009 5.163 1.00 98.31 130 SER A C 1
ATOM 1057 O O . SER A 1 130 ? -0.756 -8.233 5.063 1.00 98.31 130 SER A O 1
ATOM 1059 N N . LEU A 1 131 ? -1.992 -6.421 5.473 1.00 98.69 131 LEU A N 1
ATOM 1060 C CA . LEU A 1 131 ? -3.285 -7.101 5.483 1.00 98.69 131 LEU A CA 1
ATOM 1061 C C . LEU A 1 131 ? -4.181 -6.478 4.416 1.00 98.69 131 LEU A C 1
ATOM 1063 O O . LEU A 1 131 ? -4.238 -5.260 4.250 1.00 98.69 131 LEU A O 1
ATOM 1067 N N . PHE A 1 132 ? -4.877 -7.334 3.689 1.00 98.62 132 PHE A N 1
ATOM 1068 C CA . PHE A 1 132 ? -5.664 -6.970 2.531 1.00 98.62 132 PHE A CA 1
ATOM 1069 C C . PHE A 1 132 ? -7.140 -7.264 2.776 1.00 98.62 132 PHE A C 1
ATOM 1071 O O . PHE A 1 132 ? -7.490 -8.394 3.098 1.00 98.62 132 PHE A O 1
ATOM 1078 N N . ILE A 1 133 ? -8.015 -6.282 2.583 1.00 98.56 133 ILE A N 1
ATOM 1079 C CA . ILE A 1 133 ? -9.465 -6.488 2.593 1.00 98.56 133 ILE A CA 1
ATOM 1080 C C . ILE A 1 133 ? -9.949 -6.574 1.148 1.00 98.56 133 ILE A C 1
ATOM 1082 O O . ILE A 1 133 ? -9.729 -5.663 0.348 1.00 98.56 133 ILE A O 1
ATOM 1086 N N . ASN A 1 134 ? -10.610 -7.673 0.802 1.00 97.81 134 ASN A N 1
ATOM 1087 C CA . ASN A 1 134 ? -11.129 -7.924 -0.540 1.00 97.81 134 ASN A CA 1
ATOM 1088 C C . ASN A 1 134 ? -12.463 -7.197 -0.763 1.00 97.81 134 ASN A C 1
ATOM 1090 O O . ASN A 1 134 ? -13.508 -7.810 -0.976 1.00 97.81 134 ASN A O 1
ATOM 1094 N N . THR A 1 135 ? -12.429 -5.866 -0.714 1.00 97.88 135 THR A N 1
ATOM 1095 C CA . THR A 1 135 ? -13.534 -5.029 -1.204 1.00 97.88 135 THR A CA 1
ATOM 1096 C C . THR A 1 135 ? -13.734 -5.247 -2.713 1.00 97.88 135 THR A C 1
ATOM 1098 O O . THR A 1 135 ? -12.880 -5.876 -3.355 1.00 97.88 135 THR A O 1
ATOM 1101 N N . PRO A 1 136 ? -14.830 -4.764 -3.330 1.00 96.25 136 PRO A N 1
ATOM 1102 C CA . PRO A 1 136 ? -14.968 -4.791 -4.782 1.00 96.25 136 PRO A CA 1
ATOM 1103 C C . PRO A 1 136 ? -13.694 -4.319 -5.496 1.00 96.25 136 PRO A C 1
ATOM 1105 O O . PRO A 1 136 ? -13.123 -3.274 -5.176 1.00 96.25 136 PRO A O 1
ATOM 1108 N N . MET A 1 137 ? -13.219 -5.134 -6.442 1.00 93.62 137 MET A N 1
ATOM 1109 C CA . MET A 1 137 ? -11.915 -4.928 -7.068 1.00 93.62 137 MET A CA 1
ATOM 1110 C C . MET A 1 137 ? -11.841 -3.584 -7.787 1.00 93.62 137 MET A C 1
ATOM 1112 O O . MET A 1 137 ? -12.727 -3.219 -8.564 1.00 93.62 137 MET A O 1
ATOM 1116 N N . LYS A 1 138 ? -10.729 -2.872 -7.584 1.00 92.81 138 LYS A N 1
ATOM 1117 C CA . LYS A 1 138 ? -10.401 -1.674 -8.353 1.00 92.81 138 LYS A CA 1
ATOM 1118 C C . LYS A 1 138 ? -10.135 -2.022 -9.817 1.00 92.81 138 LYS A C 1
ATOM 1120 O O . LYS A 1 138 ? -9.015 -2.367 -10.189 1.00 92.81 138 LYS A O 1
ATOM 1125 N N . ILE A 1 139 ? -11.146 -1.870 -10.664 1.00 91.62 139 ILE A N 1
ATOM 1126 C CA . ILE A 1 139 ? -11.025 -2.093 -12.107 1.00 91.62 139 ILE A CA 1
ATOM 1127 C C . ILE A 1 139 ? -10.984 -0.737 -12.817 1.00 91.62 139 ILE A C 1
ATOM 1129 O O . ILE A 1 139 ? -11.997 -0.055 -12.945 1.00 91.62 139 ILE A O 1
ATOM 1133 N N . LEU A 1 140 ? -9.793 -0.337 -13.275 1.00 87.69 140 LEU A N 1
ATOM 1134 C CA . LEU A 1 140 ? -9.607 0.876 -14.090 1.00 87.69 140 LEU A CA 1
ATOM 1135 C C . LEU A 1 140 ? -9.779 0.609 -15.588 1.00 87.69 140 LEU A C 1
ATOM 1137 O O . LEU A 1 140 ? -10.182 1.495 -16.337 1.00 87.69 140 LEU A O 1
ATOM 1141 N N . ASN A 1 141 ? -9.463 -0.610 -16.019 1.00 91.38 141 ASN A N 1
ATOM 1142 C CA . ASN A 1 141 ? -9.657 -1.075 -17.382 1.00 91.38 141 ASN A CA 1
ATOM 1143 C C . ASN A 1 141 ? -10.606 -2.281 -17.345 1.00 91.38 141 ASN A C 1
ATOM 1145 O O . ASN A 1 141 ? -10.165 -3.339 -16.901 1.00 91.38 141 ASN A O 1
ATOM 1149 N N . PRO A 1 142 ? -11.866 -2.151 -17.795 1.00 90.50 142 PRO A N 1
ATOM 1150 C CA . PRO A 1 142 ? -12.819 -3.263 -17.830 1.00 90.50 142 PRO A CA 1
ATOM 1151 C C . PRO A 1 142 ? -12.330 -4.472 -18.634 1.00 90.50 142 PRO A C 1
ATOM 1153 O O . PRO A 1 142 ? -12.668 -5.595 -18.299 1.00 90.50 142 PRO A O 1
ATOM 1156 N N . GLU A 1 143 ? -11.474 -4.243 -19.630 1.00 92.19 143 GLU A N 1
ATOM 1157 C CA . GLU A 1 143 ? -10.965 -5.259 -20.557 1.00 92.19 143 GLU A CA 1
ATOM 1158 C C . GLU A 1 143 ? -9.605 -5.835 -20.118 1.00 92.19 143 GLU A C 1
ATOM 1160 O O . GLU A 1 143 ? -8.801 -6.267 -20.951 1.00 92.19 143 GLU A O 1
ATOM 1165 N N . TYR A 1 144 ? -9.265 -5.750 -18.826 1.00 88.00 144 TYR A N 1
ATOM 1166 C CA . TYR A 1 144 ? -7.962 -6.204 -18.318 1.00 88.00 144 TYR A CA 1
ATOM 1167 C C . TYR A 1 144 ? -7.742 -7.714 -18.503 1.00 88.00 144 TYR A C 1
ATOM 1169 O O . TYR A 1 144 ? -6.604 -8.159 -18.640 1.00 88.00 144 TYR A O 1
ATOM 1177 N N . ASP A 1 145 ? -8.829 -8.478 -18.553 1.00 88.56 145 ASP A N 1
ATOM 1178 C CA . ASP A 1 145 ? -8.887 -9.930 -18.709 1.00 88.56 145 ASP A CA 1
ATOM 1179 C C . ASP A 1 145 ? -8.667 -10.410 -20.154 1.00 88.56 145 ASP A C 1
ATOM 1181 O O . ASP A 1 145 ? -8.404 -11.592 -20.383 1.00 88.56 145 ASP A O 1
ATOM 1185 N N . ARG A 1 146 ? -8.669 -9.501 -21.142 1.00 92.81 146 ARG A N 1
ATOM 1186 C CA . ARG A 1 146 ? -8.269 -9.820 -22.526 1.00 92.81 146 ARG A CA 1
ATOM 1187 C C . ARG A 1 146 ? -6.841 -10.349 -22.622 1.00 92.81 146 ARG A C 1
ATOM 1189 O O . ARG A 1 146 ? -6.499 -11.020 -23.597 1.00 92.81 146 ARG A O 1
ATOM 1196 N N . ILE A 1 147 ? -5.998 -10.010 -21.648 1.00 88.62 147 ILE A N 1
ATOM 1197 C CA . ILE A 1 147 ? -4.677 -10.603 -21.475 1.00 88.62 147 ILE A CA 1
ATOM 1198 C C . ILE A 1 147 ? -4.838 -11.731 -20.446 1.00 88.62 147 ILE A C 1
ATOM 1200 O O . ILE A 1 147 ? -5.146 -11.434 -19.294 1.00 88.62 147 ILE A O 1
ATOM 1204 N N . PRO A 1 148 ? -4.596 -13.008 -20.806 1.00 89.75 148 PRO A N 1
ATOM 1205 C CA . PRO A 1 148 ? -4.797 -14.154 -19.914 1.00 89.75 148 PRO A CA 1
ATOM 1206 C C . PRO A 1 148 ? -3.649 -14.298 -18.896 1.00 89.75 148 PRO A C 1
ATOM 1208 O O . PRO A 1 148 ? -3.090 -15.376 -18.703 1.00 89.75 148 PRO A O 1
ATOM 1211 N N . LEU A 1 149 ? -3.248 -13.189 -18.274 1.00 87.38 149 LEU A N 1
ATOM 1212 C CA . LEU A 1 149 ? -2.217 -13.111 -17.249 1.00 87.38 149 LEU A CA 1
ATOM 1213 C C . LEU A 1 149 ? -2.790 -12.401 -16.029 1.00 87.38 149 LEU A C 1
ATOM 1215 O O . LEU A 1 149 ? -3.442 -11.367 -16.148 1.00 87.38 149 LEU A O 1
ATOM 1219 N N . VAL A 1 150 ? -2.490 -12.931 -14.847 1.00 89.69 150 VAL A N 1
ATOM 1220 C CA . VAL A 1 150 ? -2.887 -12.301 -13.588 1.00 89.69 150 VAL A CA 1
ATOM 1221 C C . VAL A 1 150 ? -1.912 -11.161 -13.270 1.00 89.69 150 VAL A C 1
ATOM 1223 O O . VAL A 1 150 ? -0.704 -11.410 -13.195 1.00 89.69 150 VAL A O 1
ATOM 1226 N N . PRO A 1 151 ? -2.395 -9.922 -13.054 1.00 88.81 151 PRO A N 1
ATOM 1227 C CA . PRO A 1 151 ? -1.563 -8.811 -12.608 1.00 88.81 151 PRO A CA 1
ATOM 1228 C C . PRO A 1 151 ? -0.752 -9.138 -11.346 1.00 88.81 151 PRO A C 1
ATOM 1230 O O . PRO A 1 151 ? -1.188 -9.894 -10.470 1.00 88.81 151 PRO A O 1
ATOM 1233 N N . LEU A 1 152 ? 0.431 -8.531 -11.222 1.00 89.00 152 LEU A N 1
ATOM 1234 C CA . LEU A 1 152 ? 1.275 -8.698 -10.033 1.00 89.00 152 LEU A CA 1
ATOM 1235 C C . LEU A 1 152 ? 0.574 -8.194 -8.767 1.00 89.00 152 LEU A C 1
ATOM 1237 O O . LEU A 1 152 ? 0.647 -8.847 -7.731 1.00 89.00 152 LEU A O 1
ATOM 1241 N N . ASP A 1 153 ? -0.194 -7.113 -8.881 1.00 85.44 153 ASP A N 1
ATOM 1242 C CA . ASP A 1 153 ? -0.946 -6.529 -7.766 1.00 85.44 153 ASP A CA 1
ATOM 1243 C C . ASP A 1 153 ? -2.025 -7.466 -7.207 1.00 85.44 153 ASP A C 1
ATOM 1245 O O . ASP A 1 153 ? -2.477 -7.271 -6.083 1.00 85.44 153 ASP A O 1
ATOM 1249 N N . ILE A 1 154 ? -2.416 -8.494 -7.969 1.00 90.62 154 ILE A N 1
ATOM 1250 C CA . ILE A 1 154 ? -3.329 -9.554 -7.530 1.00 90.62 154 ILE A CA 1
ATOM 1251 C C . ILE A 1 154 ? -2.521 -10.761 -7.041 1.00 90.62 154 ILE A C 1
ATOM 1253 O O . ILE A 1 154 ? -2.684 -11.207 -5.909 1.00 90.62 154 ILE A O 1
ATOM 1257 N N . SER A 1 155 ? -1.607 -11.272 -7.871 1.00 91.62 155 SER A N 1
ATOM 1258 C CA . SER A 1 155 ? -0.887 -12.530 -7.606 1.00 91.62 155 SER A CA 1
ATOM 1259 C C . SER A 1 155 ? 0.153 -12.467 -6.479 1.00 91.62 155 SER A C 1
ATOM 1261 O O . SER A 1 155 ? 0.604 -13.513 -6.002 1.00 91.62 155 SER A O 1
ATOM 1263 N N . LEU A 1 156 ? 0.569 -11.268 -6.058 1.00 93.81 156 LEU A N 1
ATOM 1264 C CA . LEU A 1 156 ? 1.561 -11.084 -4.996 1.00 93.81 156 LEU A CA 1
ATOM 1265 C C . LEU A 1 156 ? 0.954 -10.768 -3.620 1.00 93.81 156 LEU A C 1
ATOM 1267 O O . LEU A 1 156 ? 1.698 -10.833 -2.646 1.00 93.81 156 LEU A O 1
ATOM 1271 N N . ARG A 1 157 ? -0.352 -10.469 -3.503 1.00 94.56 157 ARG A N 1
ATOM 1272 C CA . ARG A 1 157 ? -0.988 -10.044 -2.230 1.00 94.56 157 ARG A CA 1
ATOM 1273 C C . ARG A 1 157 ? -0.723 -11.030 -1.099 1.00 94.56 157 ARG A C 1
ATOM 1275 O O . ARG A 1 157 ? -0.081 -10.684 -0.112 1.00 94.56 157 ARG A O 1
ATOM 1282 N N . ASP A 1 158 ? -1.085 -12.290 -1.313 1.00 94.94 158 ASP A N 1
ATOM 1283 C CA . ASP A 1 158 ? -0.913 -13.349 -0.311 1.00 94.94 158 ASP A CA 1
ATOM 1284 C C . ASP A 1 158 ? 0.549 -13.805 -0.160 1.00 94.94 158 ASP A C 1
ATOM 1286 O O . ASP A 1 158 ? 0.872 -14.648 0.676 1.00 94.94 158 ASP A O 1
ATOM 1290 N N . GLN A 1 159 ? 1.469 -13.251 -0.962 1.00 96.38 159 GLN A N 1
ATOM 1291 C CA . GLN A 1 159 ? 2.903 -13.458 -0.771 1.00 96.38 159 GLN A CA 1
ATOM 1292 C C . GLN A 1 159 ? 3.540 -12.415 0.150 1.00 96.38 159 GLN A C 1
ATOM 1294 O O . GLN A 1 159 ? 4.619 -12.666 0.682 1.00 96.38 159 GLN A O 1
ATOM 1299 N N . ILE A 1 160 ? 2.905 -11.258 0.332 1.00 97.31 160 ILE A N 1
ATOM 1300 C CA . ILE A 1 160 ? 3.416 -10.167 1.174 1.00 97.31 160 ILE A CA 1
ATOM 1301 C C . ILE A 1 160 ? 2.515 -9.880 2.375 1.00 97.31 160 ILE A C 1
ATOM 1303 O O . ILE A 1 160 ? 2.733 -8.911 3.097 1.00 97.31 160 ILE A O 1
ATOM 1307 N N . GLY A 1 161 ? 1.498 -10.710 2.591 1.00 97.88 161 GLY A N 1
ATOM 1308 C CA . GLY A 1 161 ? 0.472 -10.450 3.580 1.00 97.88 161 GLY A CA 1
ATOM 1309 C C . GLY A 1 161 ? -0.616 -11.510 3.619 1.00 97.88 161 GLY A C 1
ATOM 1310 O O . GLY A 1 161 ? -0.446 -12.611 3.101 1.00 97.88 161 GLY A O 1
ATOM 1311 N N . ILE A 1 162 ? -1.738 -11.149 4.240 1.00 98.44 162 ILE A N 1
ATOM 1312 C CA . ILE A 1 162 ? -2.949 -11.975 4.327 1.00 98.44 162 ILE A CA 1
ATOM 1313 C C . ILE A 1 162 ? -4.121 -11.208 3.725 1.00 98.44 162 ILE A C 1
ATOM 1315 O O . ILE A 1 162 ? -4.323 -10.049 4.081 1.00 98.44 162 ILE A O 1
ATOM 1319 N N . SER A 1 163 ? -4.918 -11.868 2.884 1.00 98.12 163 SER A N 1
ATOM 1320 C CA . SER A 1 163 ? -6.203 -11.346 2.413 1.00 98.12 163 SER A CA 1
ATOM 1321 C C . SER A 1 163 ? -7.384 -11.879 3.229 1.00 98.12 163 SER A C 1
ATOM 1323 O O . SER A 1 163 ? -7.405 -13.046 3.623 1.00 98.12 163 SER A O 1
ATOM 1325 N N . VAL A 1 164 ? -8.376 -11.024 3.476 1.00 98.31 164 VAL A N 1
ATOM 1326 C CA . VAL A 1 164 ? -9.625 -11.338 4.179 1.00 98.31 164 VAL A CA 1
ATOM 1327 C C . VAL A 1 164 ? -10.813 -10.722 3.444 1.00 98.31 164 VAL A C 1
ATOM 1329 O O . VAL A 1 164 ? -10.725 -9.619 2.903 1.00 98.31 164 VAL A O 1
ATOM 1332 N N . ASP A 1 165 ? -11.933 -11.436 3.418 1.00 98.12 165 ASP A N 1
ATOM 1333 C CA . ASP A 1 165 ? -13.161 -10.941 2.800 1.00 98.12 165 ASP A CA 1
ATOM 1334 C C . ASP A 1 165 ? -13.975 -10.081 3.784 1.00 98.12 165 ASP A C 1
ATOM 1336 O O . ASP A 1 165 ? -13.925 -10.326 4.993 1.00 98.12 165 ASP A O 1
ATOM 1340 N N . PRO A 1 166 ? -14.793 -9.123 3.302 1.00 97.00 166 PRO A N 1
ATOM 1341 C CA . PRO A 1 166 ? -15.617 -8.266 4.164 1.00 97.00 166 PRO A CA 1
ATOM 1342 C C . PRO A 1 166 ? -16.537 -9.025 5.138 1.00 97.00 166 PRO A C 1
ATOM 1344 O O . PRO A 1 166 ? -16.854 -8.524 6.209 1.00 97.00 166 PRO A O 1
ATOM 1347 N N . GLY A 1 167 ? -16.936 -10.257 4.806 1.00 97.38 167 GLY A N 1
ATOM 1348 C CA . GLY A 1 167 ? -17.738 -11.115 5.687 1.00 97.38 167 GLY A CA 1
ATOM 1349 C C . GLY A 1 167 ? -16.963 -11.785 6.832 1.00 97.38 167 GLY A C 1
ATOM 1350 O O . GLY A 1 167 ? -17.533 -12.629 7.515 1.00 97.38 167 GLY A O 1
ATOM 1351 N N . GLN A 1 168 ? -15.672 -11.484 6.999 1.00 97.88 168 GLN A N 1
ATOM 1352 C CA . GLN A 1 168 ? -14.764 -12.133 7.955 1.00 97.88 168 GLN A CA 1
ATOM 1353 C C . GLN A 1 168 ? -13.927 -11.124 8.765 1.00 97.88 168 GLN A C 1
ATOM 1355 O O . GLN A 1 168 ? -12.863 -11.471 9.289 1.00 97.88 168 GLN A O 1
ATOM 1360 N N . LEU A 1 169 ? -14.361 -9.861 8.836 1.00 98.25 169 LEU A N 1
ATOM 1361 C CA . LEU A 1 169 ? -13.607 -8.787 9.499 1.00 98.25 169 LEU A CA 1
ATOM 1362 C C . LEU A 1 169 ? -13.565 -8.925 11.031 1.00 98.25 169 LEU A C 1
ATOM 1364 O O . LEU A 1 169 ? -12.646 -8.425 11.672 1.00 98.25 169 LEU A O 1
ATOM 1368 N N . ASP A 1 170 ? -14.459 -9.720 11.617 1.00 97.25 170 ASP A N 1
ATOM 1369 C CA . ASP A 1 170 ? -14.400 -10.149 13.019 1.00 97.25 170 ASP A CA 1
ATOM 1370 C C . ASP A 1 170 ? -13.096 -10.898 13.361 1.00 97.25 170 ASP A C 1
ATOM 1372 O O . ASP A 1 170 ? -12.639 -10.895 14.504 1.00 97.25 170 ASP A O 1
ATOM 1376 N N . ARG A 1 171 ? -12.445 -11.506 12.360 1.00 97.88 171 ARG A N 1
ATOM 1377 C CA . ARG A 1 171 ? -11.180 -12.239 12.522 1.00 97.88 171 ARG A CA 1
ATOM 1378 C C . ARG A 1 171 ? -9.944 -11.337 12.519 1.00 97.88 171 ARG A C 1
ATOM 1380 O O . ARG A 1 171 ? -8.847 -11.844 12.776 1.00 97.88 171 ARG A O 1
ATOM 1387 N N . LEU A 1 172 ? -10.087 -10.038 12.231 1.00 98.50 172 LEU A N 1
ATOM 1388 C CA . LEU A 1 172 ? -8.966 -9.102 12.093 1.00 98.50 172 LEU A CA 1
ATOM 1389 C C . LEU A 1 172 ? -7.971 -9.155 13.264 1.00 98.50 172 LEU A C 1
ATOM 1391 O O . LEU A 1 172 ? -6.781 -9.301 12.977 1.00 98.50 172 LEU A O 1
ATOM 1395 N N . PRO A 1 173 ? -8.386 -9.149 14.550 1.00 98.31 173 PRO A N 1
ATOM 1396 C CA . PRO A 1 173 ? -7.445 -9.228 15.669 1.00 98.31 173 PRO A CA 1
ATOM 1397 C C . PRO A 1 173 ? -6.495 -10.430 15.581 1.00 98.31 173 PRO A C 1
ATOM 1399 O O . PRO A 1 173 ? -5.278 -10.2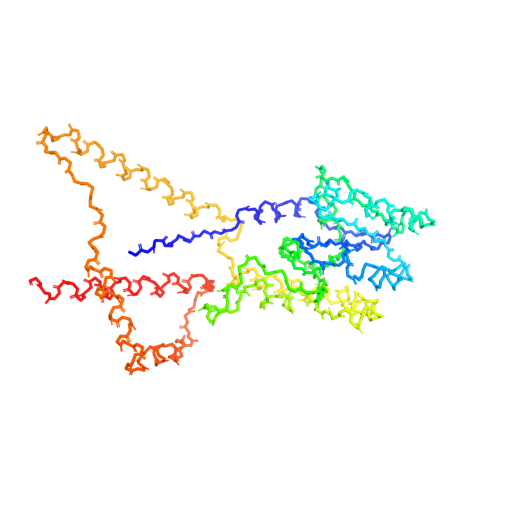86 15.687 1.00 98.31 173 PRO A O 1
ATOM 1402 N N . GLY A 1 174 ? -7.027 -11.624 15.301 1.00 98.44 174 GLY A N 1
ATOM 1403 C CA . GLY A 1 174 ? -6.224 -12.847 15.205 1.00 98.44 174 GLY A CA 1
ATOM 1404 C C . GLY A 1 174 ? -5.297 -12.879 13.983 1.00 98.44 174 GLY A C 1
ATOM 1405 O O . GLY A 1 174 ? -4.192 -13.433 14.050 1.00 98.44 174 GLY A O 1
ATOM 1406 N N . LEU A 1 175 ? -5.722 -12.275 12.869 1.00 98.56 175 LEU A N 1
ATOM 1407 C CA . LEU A 1 175 ? -4.894 -12.145 11.666 1.00 98.56 175 LEU A CA 1
ATOM 1408 C C . LEU A 1 175 ? -3.737 -11.169 11.897 1.00 98.56 175 LEU A C 1
ATOM 1410 O O . LEU A 1 175 ? -2.594 -11.498 11.584 1.00 98.56 175 LEU A O 1
ATOM 1414 N N . VAL A 1 176 ? -4.014 -10.019 12.513 1.00 98.50 176 VAL A N 1
ATOM 1415 C CA . VAL A 1 176 ? -3.012 -9.016 12.897 1.00 98.50 176 VAL A CA 1
ATOM 1416 C C . VAL A 1 176 ? -1.961 -9.619 13.833 1.00 98.50 176 VAL A C 1
ATOM 1418 O O . VAL A 1 176 ? -0.765 -9.510 13.560 1.00 98.50 176 VAL A O 1
ATOM 1421 N N . GLU A 1 177 ? -2.377 -10.341 14.880 1.00 98.25 177 GLU A N 1
ATOM 1422 C CA . GLU A 1 177 ? -1.442 -11.045 15.772 1.00 98.25 177 GLU A CA 1
ATOM 1423 C C . GLU A 1 177 ? -0.558 -12.043 15.024 1.00 98.25 177 GLU A C 1
ATOM 1425 O O . GLU A 1 177 ? 0.633 -12.182 15.307 1.00 98.25 177 GLU A O 1
ATOM 1430 N N . THR A 1 178 ? -1.132 -12.751 14.052 1.00 98.38 178 THR A N 1
ATOM 1431 C CA . THR A 1 178 ? -0.386 -13.710 13.236 1.00 98.38 178 THR A CA 1
ATOM 1432 C C . THR A 1 178 ? 0.663 -13.011 12.378 1.00 98.38 178 THR A C 1
ATOM 1434 O O . THR A 1 178 ? 1.812 -13.452 12.359 1.00 98.38 178 THR A O 1
ATOM 1437 N N . LEU A 1 179 ? 0.313 -11.896 11.733 1.00 98.19 179 LEU A N 1
ATOM 1438 C CA . LEU A 1 179 ? 1.251 -11.096 10.944 1.00 98.19 179 LEU A CA 1
ATOM 1439 C C . LEU A 1 179 ? 2.398 -10.549 11.802 1.00 98.19 179 LEU A C 1
ATOM 1441 O O . LEU A 1 179 ? 3.555 -10.616 11.390 1.00 98.19 179 LEU A O 1
ATOM 1445 N N . PHE A 1 180 ? 2.107 -10.080 13.018 1.00 97.25 180 PHE A N 1
ATOM 1446 C CA . PHE A 1 180 ? 3.144 -9.614 13.937 1.00 97.25 180 PHE A CA 1
ATOM 1447 C C . PHE A 1 180 ? 4.039 -10.736 14.460 1.00 97.25 180 PHE A C 1
ATOM 1449 O O . PHE A 1 180 ? 5.256 -10.561 14.547 1.00 97.25 180 PHE A O 1
ATOM 1456 N N . ARG A 1 181 ? 3.460 -11.890 14.805 1.00 97.81 181 ARG A N 1
ATOM 1457 C CA . ARG A 1 181 ? 4.210 -13.062 15.273 1.00 97.81 181 ARG A CA 1
ATOM 1458 C C . ARG A 1 181 ? 5.125 -13.622 14.186 1.00 97.81 181 ARG A C 1
ATOM 1460 O O . ARG A 1 181 ? 6.230 -14.058 14.488 1.00 97.81 181 ARG A O 1
ATOM 1467 N N . GLU A 1 182 ? 4.684 -13.600 12.932 1.00 97.69 182 GLU A N 1
ATOM 1468 C CA . GLU A 1 182 ? 5.409 -14.161 11.786 1.00 97.69 182 GLU A CA 1
ATOM 1469 C C . GLU A 1 182 ? 6.197 -13.111 10.988 1.00 97.69 182 GLU A C 1
ATOM 1471 O O . GLU A 1 182 ? 6.585 -13.370 9.846 1.00 97.69 182 GLU A O 1
ATOM 1476 N N . LYS A 1 183 ? 6.465 -11.937 11.578 1.00 95.06 183 LYS A N 1
ATOM 1477 C CA . LYS A 1 183 ? 7.117 -10.808 10.895 1.00 95.06 183 LYS A CA 1
ATOM 1478 C C . LYS A 1 183 ? 8.416 -11.197 10.178 1.00 95.06 183 LYS A C 1
ATOM 1480 O O . LYS A 1 183 ? 8.629 -10.771 9.050 1.00 95.06 183 LYS A O 1
ATOM 1485 N N . ASP A 1 184 ? 9.244 -12.051 10.783 1.00 96.50 184 ASP A N 1
ATOM 1486 C CA . ASP A 1 184 ? 10.546 -12.427 10.221 1.00 96.50 184 ASP A CA 1
ATOM 1487 C C . ASP A 1 184 ? 10.370 -13.356 9.010 1.00 96.50 184 ASP A C 1
ATOM 1489 O O . ASP A 1 184 ? 11.043 -13.202 7.991 1.00 96.50 184 ASP A O 1
ATOM 1493 N N . ARG A 1 185 ? 9.386 -14.269 9.074 1.00 98.00 185 ARG A N 1
ATOM 1494 C CA . ARG A 1 185 ? 9.014 -15.146 7.954 1.00 98.00 185 ARG A CA 1
ATOM 1495 C C . ARG A 1 185 ? 8.523 -14.322 6.764 1.00 98.00 185 ARG A C 1
ATOM 1497 O O . ARG A 1 185 ? 8.956 -14.561 5.637 1.00 98.00 185 ARG A O 1
ATOM 1504 N N . TYR A 1 186 ? 7.637 -13.355 7.011 1.00 98.25 186 TYR A N 1
ATOM 1505 C CA . TYR A 1 186 ? 7.178 -12.437 5.970 1.00 98.25 186 TYR A CA 1
ATOM 1506 C C . TYR A 1 186 ? 8.313 -11.563 5.445 1.00 98.25 186 TYR A C 1
ATOM 1508 O O . TYR A 1 186 ? 8.397 -11.375 4.237 1.00 98.25 186 TYR A O 1
ATOM 1516 N N . GLY A 1 187 ? 9.223 -11.099 6.301 1.00 97.69 187 GLY A N 1
ATOM 1517 C CA . GLY A 1 187 ? 10.380 -10.314 5.881 1.00 97.69 187 GLY A CA 1
ATOM 1518 C C . GLY A 1 187 ? 11.230 -11.036 4.836 1.00 97.69 187 GLY A C 1
ATOM 1519 O O . GLY A 1 187 ? 11.515 -10.470 3.778 1.00 97.69 187 GLY A O 1
ATOM 1520 N N . GLU A 1 188 ? 11.560 -12.307 5.069 1.00 98.19 188 GLU A N 1
ATOM 1521 C CA . GLU A 1 188 ? 12.287 -13.131 4.094 1.00 98.19 188 GLU A CA 1
ATOM 1522 C C . GLU A 1 188 ? 11.474 -13.392 2.820 1.00 98.19 188 GLU A C 1
ATOM 1524 O O . GLU A 1 188 ? 11.986 -13.276 1.700 1.00 98.19 188 GLU A O 1
ATOM 1529 N N . GLN A 1 189 ? 10.179 -13.680 2.965 1.00 98.06 189 GLN A N 1
ATOM 1530 C CA . GLN A 1 189 ? 9.291 -13.893 1.826 1.00 98.06 189 GLN A CA 1
ATOM 1531 C C . GLN A 1 189 ? 9.194 -12.642 0.938 1.00 98.06 189 GLN A C 1
ATOM 1533 O O . GLN A 1 189 ? 9.333 -12.737 -0.282 1.00 98.06 189 GLN A O 1
ATOM 1538 N N . ILE A 1 190 ? 9.042 -11.464 1.541 1.00 98.25 190 ILE A N 1
ATOM 1539 C CA . ILE A 1 190 ? 8.957 -10.179 0.848 1.00 98.25 190 ILE A CA 1
ATOM 1540 C C . ILE A 1 190 ? 10.282 -9.842 0.156 1.00 98.25 190 ILE A C 1
ATOM 1542 O O . ILE A 1 190 ? 10.267 -9.432 -1.007 1.00 98.25 190 ILE A O 1
ATOM 1546 N N . ARG A 1 191 ? 11.439 -10.075 0.800 1.00 96.69 191 ARG A N 1
ATOM 1547 C CA . ARG A 1 191 ? 12.757 -9.941 0.141 1.00 96.69 191 ARG A CA 1
ATOM 1548 C C . ARG A 1 191 ? 12.823 -10.788 -1.128 1.00 96.69 191 ARG A C 1
ATOM 1550 O O . ARG A 1 191 ? 13.276 -10.306 -2.166 1.00 96.69 191 ARG A O 1
ATOM 1557 N N . ALA A 1 192 ? 12.336 -12.025 -1.057 1.00 96.38 192 ALA A N 1
ATOM 1558 C CA . ALA A 1 192 ? 12.325 -12.933 -2.194 1.00 96.38 192 ALA A CA 1
ATOM 1559 C C . ALA A 1 192 ? 11.310 -12.537 -3.282 1.00 96.38 192 ALA A C 1
ATOM 1561 O O . ALA A 1 192 ? 11.540 -12.835 -4.455 1.00 96.38 192 ALA A O 1
ATOM 1562 N N . VAL A 1 193 ? 10.194 -11.891 -2.929 1.00 96.25 193 VAL A N 1
ATOM 1563 C CA . VAL A 1 193 ? 9.249 -11.310 -3.899 1.00 96.25 193 VAL A CA 1
ATOM 1564 C C . VAL A 1 193 ? 9.907 -10.148 -4.638 1.00 96.25 193 VAL A C 1
ATOM 1566 O O . VAL A 1 193 ? 9.897 -10.132 -5.870 1.00 96.25 193 VAL A O 1
ATOM 1569 N N . VAL A 1 194 ? 10.525 -9.214 -3.912 1.00 95.12 194 VAL A N 1
ATOM 1570 C CA . VAL A 1 194 ? 11.207 -8.048 -4.493 1.00 95.12 194 VAL A CA 1
ATOM 1571 C C . VAL A 1 194 ? 12.314 -8.492 -5.449 1.00 95.12 194 VAL A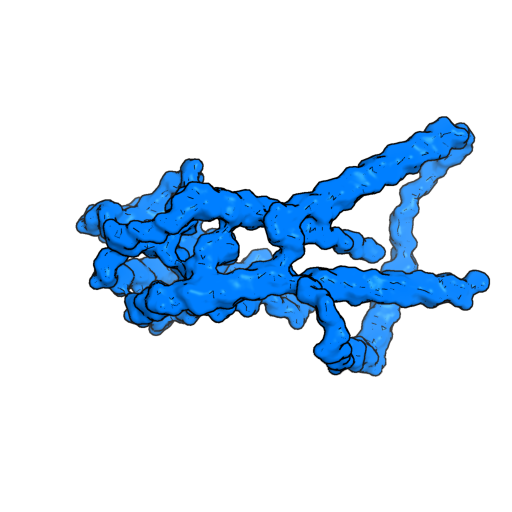 C 1
ATOM 1573 O O . VAL A 1 194 ? 12.307 -8.093 -6.612 1.00 95.12 194 VAL A O 1
ATOM 1576 N N . SER A 1 195 ? 13.203 -9.389 -5.012 1.00 92.50 195 SER A N 1
ATOM 1577 C CA . SER A 1 195 ? 14.326 -9.851 -5.838 1.00 92.50 195 SER A CA 1
ATOM 1578 C C . SER A 1 195 ? 13.888 -10.597 -7.100 1.00 92.50 195 SER A C 1
ATOM 1580 O O . SER A 1 195 ? 14.548 -10.510 -8.131 1.00 92.50 195 SER A O 1
ATOM 1582 N N . ARG A 1 196 ? 12.759 -11.317 -7.059 1.00 93.00 196 ARG A N 1
ATOM 1583 C CA . ARG A 1 196 ? 12.245 -12.057 -8.222 1.00 93.00 196 ARG A CA 1
ATOM 1584 C C . ARG A 1 196 ? 11.523 -11.177 -9.236 1.00 93.00 196 ARG A C 1
ATOM 1586 O O . ARG A 1 196 ? 11.486 -11.543 -10.413 1.00 93.00 196 ARG A O 1
ATOM 1593 N N . ASN A 1 197 ? 10.921 -10.069 -8.808 1.00 92.06 197 ASN A N 1
ATOM 1594 C CA . ASN A 1 197 ? 10.006 -9.292 -9.649 1.00 92.06 197 ASN A CA 1
ATOM 1595 C C . ASN A 1 197 ? 10.546 -7.911 -10.050 1.00 92.06 197 ASN A C 1
ATOM 1597 O O . ASN A 1 197 ? 10.063 -7.364 -11.038 1.00 92.06 197 ASN A O 1
ATOM 1601 N N . ILE A 1 198 ? 11.545 -7.364 -9.350 1.00 91.44 198 ILE A N 1
ATOM 1602 C CA . ILE A 1 198 ? 12.052 -6.005 -9.586 1.00 91.44 198 ILE A CA 1
ATOM 1603 C C . ILE A 1 198 ? 13.508 -6.063 -10.053 1.00 91.44 198 ILE A C 1
ATOM 1605 O O . ILE A 1 198 ? 14.341 -6.743 -9.460 1.00 91.44 198 ILE A O 1
ATOM 1609 N N . PHE A 1 199 ? 13.810 -5.366 -11.149 1.00 90.81 199 PHE A N 1
ATOM 1610 C CA . PHE A 1 199 ? 15.172 -5.237 -11.664 1.00 90.81 199 PHE A CA 1
ATOM 1611 C C . PHE A 1 199 ? 16.014 -4.274 -10.838 1.00 90.81 199 PHE A C 1
ATOM 1613 O O . PHE A 1 199 ? 15.481 -3.304 -10.309 1.00 90.81 199 PHE A O 1
ATOM 1620 N N . ASP A 1 200 ? 17.327 -4.523 -10.816 1.00 89.69 200 ASP A N 1
ATOM 1621 C CA . ASP A 1 200 ? 18.344 -3.568 -10.364 1.00 89.69 200 ASP A CA 1
ATOM 1622 C C . ASP A 1 200 ? 17.997 -2.910 -9.015 1.00 89.69 200 ASP A C 1
ATOM 1624 O O . ASP A 1 200 ? 18.163 -1.712 -8.847 1.00 89.69 200 ASP A O 1
ATOM 1628 N N . VAL A 1 201 ? 17.465 -3.671 -8.051 1.00 90.50 201 VAL A N 1
ATOM 1629 C CA . VAL A 1 201 ? 17.076 -3.127 -6.739 1.00 90.50 201 VAL A CA 1
ATOM 1630 C C . VAL A 1 201 ? 18.297 -2.490 -6.064 1.00 90.50 201 VAL A C 1
ATOM 1632 O O . VAL A 1 201 ? 19.319 -3.148 -5.87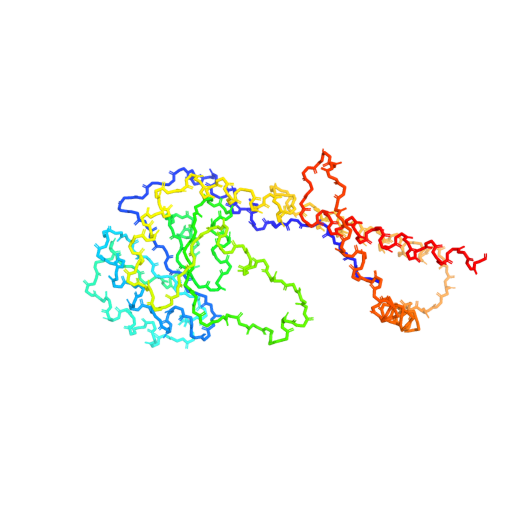1 1.00 90.50 201 VAL A O 1
ATOM 1635 N N . GLY A 1 202 ? 18.178 -1.218 -5.690 1.00 89.31 202 GLY A N 1
ATOM 1636 C CA . GLY A 1 202 ? 19.255 -0.355 -5.202 1.00 89.31 202 GLY A CA 1
ATOM 1637 C C . GLY A 1 202 ? 19.909 0.524 -6.277 1.00 89.31 202 GLY A C 1
ATOM 1638 O O . GLY A 1 202 ? 20.666 1.424 -5.920 1.00 89.31 202 GLY A O 1
ATOM 1639 N N . ASP A 1 203 ? 19.618 0.284 -7.556 1.00 88.88 203 ASP A N 1
ATOM 1640 C CA . ASP A 1 203 ? 20.163 0.976 -8.731 1.00 88.88 203 ASP A CA 1
ATOM 1641 C C . ASP A 1 203 ? 19.149 1.009 -9.904 1.00 88.88 203 ASP A C 1
ATOM 1643 O O . ASP A 1 203 ? 19.476 0.943 -11.092 1.00 88.88 203 ASP A O 1
ATOM 1647 N N . GLY A 1 204 ? 17.859 1.091 -9.583 1.00 89.12 204 GLY A N 1
ATOM 1648 C CA . GLY A 1 204 ? 16.756 0.900 -10.517 1.00 89.12 204 GLY A CA 1
ATOM 1649 C C . GLY A 1 204 ? 16.659 1.978 -11.593 1.00 89.12 204 GLY A C 1
ATOM 1650 O O . GLY A 1 204 ? 16.041 1.754 -12.637 1.00 89.12 204 GLY A O 1
ATOM 1651 N N . ALA A 1 205 ? 17.284 3.136 -11.366 1.00 86.75 205 ALA A N 1
ATOM 1652 C CA . ALA A 1 205 ? 17.331 4.243 -12.317 1.00 86.75 205 ALA A CA 1
ATOM 1653 C C . ALA A 1 205 ? 18.325 4.016 -13.463 1.00 86.75 205 ALA A C 1
ATOM 1655 O O . ALA A 1 205 ? 18.094 4.534 -14.560 1.00 86.75 205 ALA A O 1
ATOM 1656 N N . ARG A 1 206 ? 19.392 3.232 -13.242 1.00 88.12 206 ARG A N 1
ATOM 1657 C CA . ARG A 1 206 ? 20.499 3.073 -14.196 1.00 88.12 206 ARG A CA 1
ATOM 1658 C C . ARG A 1 206 ? 20.018 2.631 -15.570 1.00 88.12 206 ARG A C 1
ATOM 1660 O O . ARG A 1 206 ? 20.243 3.330 -16.550 1.00 88.12 206 ARG A O 1
ATOM 1667 N N . GLY A 1 207 ? 19.275 1.525 -15.644 1.00 86.31 207 GLY A N 1
ATOM 1668 C CA . GLY A 1 207 ? 18.864 0.957 -16.932 1.00 86.31 207 GLY A CA 1
ATOM 1669 C C . GLY A 1 207 ? 17.980 1.889 -17.773 1.00 86.31 207 GLY A C 1
ATOM 1670 O O . GLY A 1 207 ? 18.103 1.928 -18.998 1.00 86.31 207 GLY A O 1
ATOM 1671 N N . GLY A 1 208 ? 17.116 2.682 -17.127 1.00 86.69 208 GLY A N 1
ATOM 1672 C CA . GLY A 1 208 ? 16.320 3.710 -17.805 1.00 86.69 208 GLY A CA 1
ATOM 1673 C C . GLY A 1 208 ? 17.157 4.919 -18.237 1.00 86.69 208 GLY A C 1
ATOM 1674 O O . GLY A 1 208 ? 17.004 5.398 -19.362 1.00 86.69 208 GLY A O 1
ATOM 1675 N N . GLY A 1 209 ? 18.062 5.385 -17.372 1.00 83.50 209 GLY A N 1
ATOM 1676 C CA . GLY A 1 209 ? 18.970 6.502 -17.645 1.00 83.50 209 GLY A CA 1
ATOM 1677 C C . GLY A 1 209 ? 19.934 6.213 -18.795 1.00 83.50 209 GLY A C 1
ATOM 1678 O O . GLY A 1 209 ? 19.970 6.974 -19.764 1.00 83.50 209 GLY A O 1
ATOM 1679 N N . ASP A 1 210 ? 20.627 5.074 -18.742 1.00 84.38 210 ASP A N 1
ATOM 1680 C CA . ASP A 1 210 ? 21.544 4.605 -19.789 1.00 84.38 210 ASP A CA 1
ATOM 1681 C C . ASP A 1 210 ? 20.834 4.531 -21.142 1.00 84.38 210 ASP A C 1
ATOM 1683 O O . ASP A 1 210 ? 21.354 4.973 -22.168 1.00 84.38 210 ASP A O 1
ATOM 1687 N N . TYR A 1 211 ? 19.603 4.014 -21.146 1.00 88.31 211 TYR A N 1
ATOM 1688 C CA . TYR A 1 211 ? 18.800 3.945 -22.356 1.00 88.31 211 TYR A CA 1
ATOM 1689 C C . TYR A 1 211 ? 18.496 5.333 -22.931 1.00 88.31 211 TYR A C 1
ATOM 1691 O O . TYR A 1 211 ? 18.638 5.534 -24.138 1.00 88.31 211 TYR A O 1
ATOM 1699 N N . ILE A 1 212 ? 18.082 6.291 -22.098 1.00 82.94 212 ILE A N 1
ATOM 1700 C CA . ILE A 1 212 ? 17.773 7.653 -22.551 1.00 82.94 212 ILE A CA 1
ATOM 1701 C C . ILE A 1 212 ? 19.021 8.313 -23.146 1.00 82.94 212 ILE A C 1
ATOM 1703 O O . ILE A 1 212 ? 18.939 8.834 -24.260 1.00 82.94 212 ILE A O 1
ATOM 1707 N N . ILE A 1 213 ? 20.165 8.238 -22.458 1.00 81.94 213 ILE A N 1
ATOM 1708 C CA . ILE A 1 213 ? 21.442 8.809 -22.917 1.00 81.94 213 ILE A CA 1
ATOM 1709 C C . ILE A 1 213 ? 21.824 8.226 -24.283 1.00 81.94 213 ILE A C 1
ATOM 1711 O O . ILE A 1 213 ? 21.954 8.974 -25.251 1.00 81.94 213 ILE A O 1
ATOM 1715 N N . GLN A 1 214 ? 21.843 6.897 -24.414 1.00 80.88 214 GLN A N 1
ATOM 1716 C CA . GLN A 1 214 ? 22.169 6.224 -25.678 1.00 80.88 214 GLN A CA 1
ATOM 1717 C C . GLN A 1 214 ? 21.220 6.600 -26.826 1.00 80.88 214 GLN A C 1
ATOM 1719 O O . GLN A 1 214 ? 21.603 6.596 -27.998 1.00 80.88 214 GLN A O 1
ATOM 1724 N N . ARG A 1 215 ? 19.939 6.879 -26.541 1.00 86.44 215 ARG A N 1
ATOM 1725 C CA . ARG A 1 215 ? 18.990 7.327 -27.575 1.00 86.44 215 ARG A CA 1
ATOM 1726 C C . ARG A 1 215 ? 19.224 8.773 -27.991 1.00 86.44 215 ARG A C 1
ATOM 1728 O O . ARG A 1 215 ? 18.953 9.091 -29.149 1.00 86.44 215 ARG A O 1
ATOM 1735 N N . LEU A 1 216 ? 19.683 9.626 -27.082 1.00 76.19 216 LEU A N 1
ATOM 1736 C CA . LEU A 1 216 ? 20.032 11.010 -27.390 1.00 76.19 216 LEU A CA 1
ATOM 1737 C C . LEU A 1 216 ? 21.322 11.086 -28.210 1.00 76.19 216 LEU A C 1
ATOM 1739 O O . LEU A 1 216 ? 21.326 11.787 -29.217 1.00 76.19 216 LEU A O 1
ATOM 1743 N N . GLU A 1 217 ? 22.347 10.311 -27.852 1.00 78.19 217 GLU A N 1
ATOM 1744 C CA . GLU A 1 217 ? 23.615 10.220 -28.594 1.00 78.19 217 GLU A CA 1
ATOM 1745 C C . GLU A 1 217 ? 23.385 9.781 -30.041 1.00 78.19 217 GLU A C 1
ATOM 1747 O O . GLU A 1 217 ? 23.720 10.516 -30.967 1.00 78.19 217 GLU A O 1
ATOM 1752 N N . LYS A 1 218 ? 22.672 8.664 -30.250 1.00 78.62 218 LYS A N 1
ATOM 1753 C CA . LYS A 1 218 ? 22.328 8.185 -31.602 1.00 78.62 218 LYS A CA 1
ATOM 1754 C C . LYS A 1 218 ? 21.557 9.220 -32.419 1.00 78.62 218 LYS A C 1
ATOM 1756 O O . LYS A 1 218 ? 21.804 9.388 -33.605 1.00 78.62 218 LYS A O 1
ATOM 1761 N N . LYS A 1 219 ? 20.629 9.951 -31.791 1.00 75.44 219 LYS A N 1
ATOM 1762 C CA . LYS A 1 219 ? 19.910 11.045 -32.465 1.00 75.44 219 LYS A CA 1
ATOM 1763 C C . LYS A 1 219 ? 20.813 12.235 -32.799 1.00 75.44 219 LYS A C 1
ATOM 1765 O O . LYS A 1 219 ? 20.495 12.965 -33.735 1.00 75.44 219 LYS A O 1
ATOM 1770 N N . GLY A 1 220 ? 21.865 12.476 -32.019 1.00 70.56 220 GLY A N 1
ATOM 1771 C CA . GLY A 1 220 ? 22.887 13.484 -32.296 1.00 70.56 220 GLY A CA 1
ATOM 1772 C C . GLY A 1 220 ? 23.734 13.097 -33.506 1.00 70.56 220 GLY A C 1
ATOM 1773 O O . GLY A 1 220 ? 23.808 13.865 -34.459 1.00 70.56 220 GLY A O 1
ATOM 1774 N N . GLU A 1 221 ? 24.248 11.868 -33.523 1.00 72.38 221 GLU A N 1
ATOM 1775 C CA . GLU A 1 221 ? 25.026 11.301 -34.636 1.00 72.38 221 GLU A CA 1
ATOM 1776 C C . GLU A 1 221 ? 24.220 11.274 -35.946 1.00 72.38 221 GLU A C 1
ATOM 1778 O O . GLU A 1 221 ? 24.708 11.673 -37.000 1.00 72.38 221 GLU A O 1
ATOM 1783 N N . GLU A 1 222 ? 22.941 10.887 -35.886 1.00 68.69 222 GLU A N 1
ATOM 1784 C CA . GLU A 1 222 ? 22.027 10.919 -37.036 1.00 68.69 222 GLU A CA 1
ATOM 1785 C C . GLU A 1 222 ? 21.772 12.341 -37.568 1.00 68.69 222 GLU A C 1
ATOM 1787 O O . GLU A 1 222 ? 21.399 12.498 -38.732 1.00 68.69 222 GLU A O 1
ATOM 1792 N N . LYS A 1 223 ? 21.918 13.379 -36.733 1.00 58.31 223 LYS A N 1
ATOM 1793 C CA . LYS A 1 223 ? 21.797 14.788 -37.144 1.00 58.31 223 LYS A CA 1
ATOM 1794 C C . LYS A 1 223 ? 23.111 15.332 -37.700 1.00 58.31 223 LYS A C 1
ATOM 1796 O O . LYS A 1 223 ? 23.081 16.048 -38.695 1.00 58.31 223 LYS A O 1
ATOM 1801 N N . GLU A 1 224 ? 24.246 14.981 -37.104 1.00 57.50 224 GLU A N 1
ATOM 1802 C CA . GLU A 1 224 ? 25.571 15.366 -37.606 1.00 57.50 224 GLU A CA 1
ATOM 1803 C C . GLU A 1 224 ? 25.896 14.681 -38.940 1.00 57.50 224 GLU A C 1
ATOM 1805 O O . GLU A 1 224 ? 26.348 15.344 -39.871 1.00 57.50 224 GLU A O 1
ATOM 1810 N N . GLY A 1 225 ? 25.556 13.397 -39.095 1.00 53.66 225 GLY A N 1
ATOM 1811 C CA . GLY A 1 225 ? 25.677 12.676 -40.366 1.00 53.66 225 GLY A CA 1
ATOM 1812 C C . GLY A 1 225 ? 24.778 13.237 -41.478 1.00 53.66 225 GLY A C 1
ATOM 1813 O O . GLY A 1 225 ? 25.165 13.232 -42.646 1.00 53.66 225 GLY A O 1
ATOM 1814 N N . ARG A 1 226 ? 23.610 13.798 -41.122 1.00 47.69 226 ARG A N 1
ATOM 1815 C CA . ARG A 1 226 ? 22.737 14.533 -42.057 1.00 47.69 226 ARG A CA 1
ATOM 1816 C C . ARG A 1 226 ? 23.293 15.906 -42.435 1.00 47.69 226 ARG A C 1
ATOM 1818 O O . ARG A 1 226 ? 23.149 16.303 -43.580 1.00 47.69 226 ARG A O 1
ATOM 1825 N N . ASN A 1 227 ? 23.971 16.604 -41.525 1.00 47.25 227 ASN A N 1
ATOM 1826 C CA . ASN A 1 227 ? 24.615 17.890 -41.828 1.00 47.25 227 ASN A CA 1
ATOM 1827 C C . ASN A 1 227 ? 25.890 17.761 -42.686 1.00 47.25 227 ASN A C 1
ATOM 1829 O O . ASN A 1 227 ? 26.341 18.755 -43.249 1.00 47.25 227 ASN A O 1
ATOM 1833 N N . LEU A 1 228 ? 26.472 16.562 -42.799 1.00 46.09 228 LEU A N 1
ATOM 1834 C CA . LEU A 1 228 ? 27.639 16.277 -43.650 1.00 46.09 228 LEU A CA 1
ATOM 1835 C C . LEU A 1 228 ? 27.271 15.822 -45.075 1.00 46.09 228 LEU A C 1
ATOM 1837 O O . LEU A 1 228 ? 28.163 15.572 -45.883 1.00 46.09 228 LEU A O 1
ATOM 1841 N N . SER A 1 229 ? 25.978 15.749 -45.397 1.00 39.69 229 SER A N 1
ATOM 1842 C CA . SER A 1 229 ? 25.467 15.383 -46.720 1.00 39.69 229 SER A CA 1
ATOM 1843 C C . SER A 1 229 ? 24.533 16.503 -47.199 1.00 39.69 229 SER A C 1
ATOM 1845 O O . SER A 1 229 ? 23.442 16.623 -46.645 1.00 39.69 229 SER A O 1
ATOM 1847 N N . PRO A 1 230 ? 24.917 17.362 -48.164 1.00 42.31 230 PRO A N 1
ATOM 1848 C CA . PRO A 1 230 ? 23.992 18.363 -48.671 1.00 42.31 230 PRO A CA 1
ATOM 1849 C C . PRO A 1 230 ? 22.903 17.664 -49.495 1.00 42.31 230 PRO A C 1
ATOM 1851 O O . PRO A 1 230 ? 23.213 16.973 -50.462 1.00 42.31 230 PRO A O 1
ATOM 1854 N N . ASP A 1 231 ? 21.660 17.867 -49.057 1.00 46.41 231 ASP A N 1
ATOM 1855 C CA . ASP A 1 231 ? 20.376 17.594 -49.709 1.00 46.41 231 ASP A CA 1
ATOM 1856 C C . ASP A 1 231 ? 20.133 16.188 -50.275 1.00 46.41 231 ASP A C 1
ATOM 1858 O O . ASP A 1 231 ? 20.518 15.919 -51.407 1.00 46.41 231 ASP A O 1
ATOM 1862 N N . ILE A 1 232 ? 19.331 15.369 -49.568 1.00 40.75 232 ILE A N 1
ATOM 1863 C CA . ILE A 1 232 ? 18.117 14.756 -50.147 1.00 40.75 232 ILE A CA 1
ATOM 1864 C C . ILE A 1 232 ? 16.991 14.739 -49.093 1.00 40.75 232 ILE A C 1
ATOM 1866 O O . ILE A 1 232 ? 17.182 14.399 -47.927 1.00 40.75 232 ILE A O 1
ATOM 1870 N N . ASP A 1 233 ? 15.841 15.163 -49.595 1.00 39.88 233 ASP A N 1
ATOM 1871 C CA . ASP A 1 233 ? 14.518 15.438 -49.049 1.00 39.88 233 ASP A CA 1
ATOM 1872 C C . ASP A 1 233 ? 13.830 14.314 -48.233 1.00 39.88 233 ASP A C 1
ATOM 1874 O O . ASP A 1 233 ? 14.224 13.150 -48.223 1.00 39.88 233 ASP A O 1
ATOM 1878 N N . GLU A 1 234 ? 12.766 14.727 -47.547 1.00 50.81 234 GLU A N 1
ATOM 1879 C CA . GLU A 1 234 ? 11.855 14.041 -46.630 1.00 50.81 234 GLU A CA 1
ATOM 1880 C C . GLU A 1 234 ? 11.438 12.594 -46.979 1.00 50.81 234 GLU A C 1
ATOM 1882 O O . GLU A 1 234 ? 10.646 12.366 -47.885 1.00 50.81 234 GLU A O 1
ATOM 1887 N N . THR A 1 235 ? 11.760 11.633 -46.101 1.00 39.03 235 THR A N 1
ATOM 1888 C CA . THR A 1 235 ? 10.842 10.523 -45.766 1.00 39.03 235 THR A CA 1
ATOM 1889 C C . THR A 1 235 ? 11.035 10.080 -44.315 1.00 39.03 235 THR A C 1
ATOM 1891 O O . THR A 1 235 ? 12.068 9.527 -43.937 1.00 39.03 235 THR A O 1
ATOM 1894 N N . ARG A 1 236 ? 10.021 10.304 -43.472 1.00 47.69 236 ARG A N 1
ATOM 1895 C CA . ARG A 1 236 ? 9.841 9.540 -42.230 1.00 47.69 236 ARG A CA 1
ATOM 1896 C C . ARG A 1 236 ? 9.447 8.118 -42.633 1.00 47.69 236 ARG A C 1
ATOM 1898 O O . ARG A 1 236 ? 8.350 7.936 -43.145 1.00 47.69 236 ARG A O 1
ATOM 1905 N N . GLU A 1 237 ? 10.294 7.124 -42.387 1.00 43.53 237 GLU A N 1
ATOM 1906 C CA . GLU A 1 237 ? 9.865 5.723 -42.465 1.00 43.53 237 GLU A CA 1
ATOM 1907 C C . GLU A 1 237 ? 8.927 5.419 -41.286 1.00 43.53 237 GLU A C 1
ATOM 1909 O O . GLU A 1 237 ? 9.346 5.122 -40.165 1.00 43.53 237 GLU A O 1
ATOM 1914 N N . GLU A 1 238 ? 7.623 5.540 -41.530 1.00 46.62 238 GLU A N 1
ATOM 1915 C CA . GLU A 1 238 ? 6.627 4.774 -40.788 1.00 46.62 238 GLU A CA 1
ATOM 1916 C C . GLU A 1 238 ? 6.872 3.282 -41.060 1.00 46.62 238 GLU A C 1
ATOM 1918 O O . GLU A 1 238 ? 7.173 2.900 -42.190 1.00 46.62 238 GLU A O 1
ATOM 1923 N N . LEU A 1 239 ? 6.769 2.428 -40.030 1.00 45.12 239 LEU A N 1
ATOM 1924 C CA . LEU A 1 239 ? 6.834 0.978 -40.235 1.00 45.12 239 LEU A CA 1
ATOM 1925 C C . LEU A 1 239 ? 5.780 0.583 -41.274 1.00 45.12 239 LEU A C 1
ATOM 1927 O O . LEU A 1 239 ? 4.591 0.803 -41.036 1.00 45.12 239 LEU A O 1
ATOM 1931 N N . ASP A 1 240 ? 6.234 -0.031 -42.368 1.00 51.69 240 ASP A N 1
ATOM 1932 C CA . ASP A 1 240 ? 5.391 -0.487 -43.470 1.00 51.69 240 ASP A CA 1
ATOM 1933 C C . ASP A 1 240 ? 4.161 -1.255 -42.926 1.00 51.69 240 ASP A C 1
ATOM 1935 O O . ASP A 1 240 ? 4.310 -2.305 -42.278 1.00 51.69 240 ASP A O 1
ATOM 1939 N N . PRO A 1 241 ? 2.934 -0.743 -43.150 1.00 48.44 241 PRO A N 1
ATOM 1940 C CA . PRO A 1 241 ? 1.691 -1.371 -42.714 1.00 48.44 241 PRO A CA 1
ATOM 1941 C C . PRO A 1 241 ? 1.542 -2.830 -43.168 1.00 48.44 241 PRO A C 1
ATOM 1943 O O . PRO A 1 241 ? 0.843 -3.610 -42.509 1.00 48.44 241 PRO A O 1
ATOM 1946 N N . ASP A 1 242 ? 2.207 -3.231 -44.255 1.00 49.62 242 ASP A N 1
ATOM 1947 C CA . ASP A 1 242 ? 2.191 -4.609 -44.739 1.00 49.62 242 ASP A CA 1
ATOM 1948 C C . ASP A 1 242 ? 3.059 -5.553 -43.899 1.00 49.62 242 ASP A C 1
ATOM 1950 O O . ASP A 1 242 ? 2.728 -6.737 -43.779 1.00 49.62 242 ASP A O 1
ATOM 1954 N N . ILE A 1 243 ? 4.094 -5.054 -43.221 1.00 48.59 243 ILE A N 1
ATOM 1955 C CA . ILE A 1 243 ? 4.907 -5.849 -42.287 1.00 48.59 243 ILE A CA 1
ATOM 1956 C C . ILE A 1 243 ? 4.096 -6.181 -41.029 1.00 48.59 243 ILE A C 1
ATOM 1958 O O . ILE A 1 243 ? 4.083 -7.328 -40.575 1.00 48.59 243 ILE A O 1
ATOM 1962 N N . LEU A 1 244 ? 3.350 -5.210 -40.493 1.00 44.53 244 LEU A N 1
ATOM 1963 C CA . LEU A 1 244 ? 2.478 -5.429 -39.333 1.00 44.53 244 LEU A CA 1
ATOM 1964 C C . LEU A 1 244 ? 1.338 -6.405 -39.650 1.00 44.53 244 LEU A C 1
ATOM 1966 O O . LEU A 1 244 ? 1.017 -7.266 -38.828 1.00 44.53 244 LEU A O 1
ATOM 1970 N N . LYS A 1 245 ? 0.770 -6.334 -40.859 1.00 49.59 245 LYS A N 1
ATOM 1971 C CA . LYS A 1 245 ? -0.232 -7.304 -41.325 1.00 49.59 245 LYS A CA 1
ATOM 1972 C C . LYS A 1 245 ? 0.352 -8.705 -41.511 1.00 49.59 245 LYS A C 1
ATOM 1974 O O . LYS A 1 245 ? -0.334 -9.676 -41.200 1.00 49.59 245 LYS A O 1
ATOM 1979 N N . LYS A 1 246 ? 1.594 -8.836 -41.991 1.00 47.75 246 LYS A N 1
ATOM 1980 C CA . LYS A 1 246 ? 2.278 -10.136 -42.128 1.00 47.75 246 LYS A CA 1
ATOM 1981 C C . LYS A 1 246 ? 2.567 -10.774 -40.768 1.00 47.75 246 LYS A C 1
ATOM 1983 O O . LYS A 1 246 ? 2.259 -11.947 -40.585 1.00 47.75 246 LYS A O 1
ATOM 1988 N N . LEU A 1 247 ? 3.054 -9.994 -39.802 1.00 46.00 247 LEU A N 1
ATOM 1989 C CA . LEU A 1 247 ? 3.288 -10.457 -38.428 1.00 46.00 247 LEU A CA 1
ATOM 1990 C C . LEU A 1 247 ? 1.994 -10.900 -37.735 1.00 46.00 247 LEU A C 1
ATOM 1992 O O . LEU A 1 247 ? 1.970 -11.953 -37.103 1.00 46.00 247 LEU A O 1
ATOM 1996 N N . ALA A 1 248 ? 0.905 -10.143 -37.894 1.00 49.34 248 ALA A N 1
ATOM 1997 C CA . ALA A 1 248 ? -0.397 -10.525 -37.347 1.00 49.34 248 ALA A CA 1
ATOM 1998 C C . ALA A 1 248 ? -0.910 -11.845 -37.949 1.00 49.34 248 ALA A C 1
ATOM 2000 O O . ALA A 1 248 ? -1.342 -12.725 -37.210 1.00 49.34 248 ALA A O 1
ATOM 2001 N N . ARG A 1 249 ? -0.786 -12.028 -39.273 1.00 53.47 249 ARG A N 1
ATOM 2002 C CA . ARG A 1 249 ? -1.175 -13.281 -39.945 1.00 53.47 249 ARG A CA 1
ATOM 2003 C C . ARG A 1 249 ? -0.330 -14.469 -39.502 1.00 53.47 249 ARG A C 1
ATOM 2005 O O . ARG A 1 249 ? -0.873 -15.548 -39.316 1.00 53.47 249 ARG A O 1
ATOM 2012 N N . HIS A 1 250 ? 0.973 -14.276 -39.317 1.00 48.81 250 HIS A N 1
ATOM 2013 C CA . HIS A 1 250 ? 1.868 -15.341 -38.872 1.00 48.81 250 HIS A CA 1
ATOM 2014 C C . HIS A 1 250 ? 1.569 -15.773 -37.427 1.00 48.81 250 HIS A C 1
ATOM 2016 O O . HIS A 1 250 ? 1.514 -16.962 -37.130 1.00 48.81 250 HIS A O 1
ATOM 2022 N N . MET A 1 251 ? 1.282 -14.815 -36.541 1.00 47.62 251 MET A N 1
ATOM 2023 C CA . MET A 1 251 ? 0.860 -15.096 -35.165 1.00 47.62 251 MET A CA 1
ATOM 2024 C C . MET A 1 251 ? -0.495 -15.812 -35.096 1.00 47.62 251 MET A C 1
ATOM 2026 O O . MET A 1 251 ? -0.651 -16.748 -34.312 1.00 47.62 251 MET A O 1
ATOM 2030 N N . ASP A 1 252 ? -1.460 -15.415 -35.930 1.00 51.34 252 ASP A N 1
ATOM 2031 C CA . ASP A 1 252 ? -2.744 -16.117 -36.036 1.00 51.34 252 ASP A CA 1
ATOM 2032 C C . ASP A 1 252 ? -2.577 -17.527 -36.611 1.00 51.34 252 ASP A C 1
ATOM 2034 O O . ASP A 1 252 ? -3.237 -18.457 -36.153 1.00 51.34 252 ASP A O 1
ATOM 2038 N N . GLN A 1 253 ? -1.654 -17.716 -37.554 1.00 47.97 253 GLN A N 1
ATOM 2039 C CA . GLN A 1 253 ? -1.341 -19.023 -38.119 1.00 47.97 253 GLN A CA 1
ATOM 2040 C C . GLN A 1 253 ? -0.701 -19.956 -37.076 1.00 47.97 253 GLN A C 1
ATOM 2042 O O . GLN A 1 253 ? -1.157 -21.082 -36.906 1.00 47.97 253 GLN A O 1
ATOM 2047 N N . LEU A 1 254 ? 0.272 -19.478 -36.294 1.00 45.22 254 LEU A N 1
ATOM 2048 C CA . LEU A 1 254 ? 0.889 -20.251 -35.205 1.00 45.22 254 LEU A CA 1
ATOM 2049 C C . LEU A 1 254 ? -0.111 -20.641 -34.105 1.00 45.22 254 LEU A C 1
ATOM 2051 O O . LEU A 1 254 ? 0.013 -21.709 -33.502 1.00 45.22 254 LEU A O 1
ATOM 2055 N N . ARG A 1 255 ? -1.110 -19.786 -33.858 1.00 48.47 255 ARG A N 1
ATOM 2056 C CA . ARG A 1 255 ? -2.221 -20.052 -32.938 1.00 48.47 255 ARG A CA 1
ATOM 2057 C C . ARG A 1 255 ? -3.211 -21.072 -33.508 1.00 48.47 255 ARG A C 1
ATOM 2059 O O . ARG A 1 255 ? -3.687 -21.926 -32.772 1.00 48.47 255 ARG A O 1
ATOM 2066 N N . GLN A 1 256 ? -3.521 -21.007 -34.804 1.00 53.16 256 GLN A N 1
ATOM 2067 C CA . GLN A 1 256 ? -4.398 -21.979 -35.473 1.00 53.16 256 GLN A CA 1
ATOM 2068 C C . GLN A 1 256 ? -3.744 -23.360 -35.617 1.00 53.16 256 GLN A C 1
ATOM 2070 O O . GLN A 1 256 ? -4.438 -24.372 -35.580 1.00 53.16 256 GLN A O 1
ATOM 2075 N N . GLU A 1 257 ? -2.416 -23.409 -35.736 1.00 56.44 257 GLU A N 1
ATOM 2076 C CA . GLU A 1 257 ? -1.630 -24.646 -35.820 1.00 56.44 257 GLU A CA 1
ATOM 2077 C C . GLU A 1 257 ? -1.374 -25.307 -34.448 1.00 56.44 257 GLU A C 1
ATOM 2079 O O . GLU A 1 257 ? -0.767 -26.374 -34.398 1.00 56.44 257 GLU A O 1
ATOM 2084 N N . GLY A 1 258 ? -1.795 -24.697 -33.330 1.00 46.69 258 GLY A N 1
ATOM 2085 C CA . GLY A 1 258 ? -1.583 -25.226 -31.970 1.00 46.69 258 GLY A CA 1
ATOM 2086 C C . GLY A 1 258 ? -0.123 -25.196 -31.482 1.00 46.69 258 GLY A C 1
ATOM 2087 O O . GLY A 1 258 ? 0.205 -25.676 -30.398 1.00 46.69 258 GLY A O 1
ATOM 2088 N N . ARG A 1 259 ? 0.783 -24.632 -32.289 1.00 42.75 259 ARG A N 1
ATOM 2089 C CA . ARG A 1 259 ? 2.236 -24.605 -32.042 1.00 42.75 259 ARG A CA 1
ATOM 2090 C C . ARG A 1 259 ? 2.635 -23.552 -31.015 1.00 42.75 259 ARG A C 1
ATOM 2092 O O . ARG A 1 259 ? 3.707 -23.644 -30.418 1.00 42.75 259 ARG A O 1
ATOM 2099 N N . LEU A 1 260 ? 1.773 -22.556 -30.808 1.00 45.66 260 LEU A N 1
ATOM 2100 C CA . LEU A 1 260 ? 1.951 -21.543 -29.777 1.00 45.66 260 LEU A CA 1
ATOM 2101 C C . LEU A 1 260 ? 1.815 -22.162 -28.376 1.00 45.66 260 LEU A C 1
ATOM 2103 O O . LEU A 1 260 ? 2.618 -21.853 -27.496 1.00 45.66 260 LEU A O 1
ATOM 2107 N N . GLU A 1 261 ? 0.863 -23.080 -28.170 1.00 49.41 261 GLU A N 1
ATOM 2108 C CA . GLU A 1 261 ? 0.733 -23.807 -26.905 1.00 49.41 261 GLU A CA 1
ATOM 2109 C C . GLU A 1 261 ? 1.929 -24.729 -26.630 1.00 49.41 261 GLU A C 1
ATOM 2111 O O . GLU A 1 261 ? 2.348 -24.836 -25.480 1.00 49.41 261 GLU A O 1
ATOM 2116 N N . ASP A 1 262 ? 2.508 -25.360 -27.654 1.00 46.22 262 ASP A N 1
ATOM 2117 C CA . ASP A 1 262 ? 3.674 -26.242 -27.500 1.00 46.22 262 ASP A CA 1
ATOM 2118 C C . ASP A 1 262 ? 4.950 -25.474 -27.127 1.00 46.22 262 ASP A C 1
ATOM 2120 O O . ASP A 1 262 ? 5.729 -25.936 -26.292 1.00 46.22 262 ASP A O 1
ATOM 2124 N N . TYR A 1 263 ? 5.133 -24.266 -27.670 1.00 45.88 263 TYR A N 1
ATOM 2125 C CA . TYR A 1 263 ? 6.235 -23.375 -27.292 1.00 45.88 263 TYR A CA 1
ATOM 2126 C C . TYR A 1 263 ? 6.132 -22.914 -25.833 1.00 45.88 263 TYR A C 1
ATOM 2128 O O . TYR A 1 263 ? 7.128 -22.857 -25.115 1.00 45.88 263 TYR A O 1
ATOM 2136 N N . LEU A 1 264 ? 4.914 -22.613 -25.378 1.00 46.75 264 LEU A N 1
ATOM 2137 C CA . LEU A 1 264 ? 4.649 -22.152 -24.014 1.00 46.75 264 LEU A CA 1
ATOM 2138 C C . LEU A 1 264 ? 4.684 -23.287 -22.975 1.00 46.75 264 LEU A C 1
ATOM 2140 O O . LEU A 1 264 ? 4.831 -23.017 -21.784 1.00 46.75 264 LEU A O 1
ATOM 2144 N N . LYS A 1 265 ? 4.558 -24.547 -23.412 1.00 46.88 265 LYS A N 1
ATOM 2145 C CA . LYS A 1 265 ? 4.597 -25.748 -22.559 1.00 46.88 265 LYS A CA 1
ATOM 2146 C C . LYS A 1 265 ? 5.988 -26.368 -22.411 1.00 46.88 265 LYS A C 1
ATOM 2148 O O . LYS A 1 265 ? 6.139 -27.288 -21.606 1.00 46.88 265 LYS A O 1
ATOM 2153 N N . GLN A 1 266 ? 7.001 -25.903 -23.148 1.00 42.66 266 GLN A N 1
ATOM 2154 C CA . GLN A 1 266 ? 8.367 -26.392 -22.956 1.00 42.66 266 GLN A CA 1
ATOM 2155 C C . GLN A 1 266 ? 8.872 -26.030 -21.555 1.00 42.66 266 GLN A C 1
ATOM 2157 O O . GLN A 1 266 ? 8.876 -24.869 -21.145 1.00 42.66 266 GLN A O 1
ATOM 2162 N N . ALA A 1 267 ? 9.301 -27.047 -20.805 1.00 40.81 267 ALA A N 1
ATOM 2163 C CA . ALA A 1 267 ? 9.900 -26.848 -19.495 1.00 40.81 267 ALA A CA 1
ATOM 2164 C C . ALA A 1 267 ? 11.208 -26.059 -19.635 1.00 40.81 267 ALA A C 1
ATOM 2166 O O . ALA A 1 267 ? 12.059 -26.390 -20.464 1.00 40.81 267 ALA A O 1
ATOM 2167 N N . PHE A 1 268 ? 11.377 -25.034 -18.797 1.00 46.09 268 PHE A N 1
ATOM 2168 C CA . PHE A 1 268 ? 12.637 -24.303 -18.707 1.00 46.09 268 PHE A CA 1
ATOM 2169 C C . PHE A 1 268 ? 13.786 -25.275 -18.392 1.00 46.09 268 PHE A C 1
ATOM 2171 O O . PHE A 1 268 ? 13.609 -26.164 -17.551 1.00 46.09 268 PHE A O 1
ATOM 2178 N N . PRO A 1 269 ? 14.966 -25.119 -19.026 1.00 40.38 269 PRO A N 1
ATOM 2179 C CA . PRO A 1 269 ? 16.123 -25.936 -18.695 1.00 40.38 269 PRO A CA 1
ATOM 2180 C C . PRO A 1 269 ? 16.419 -25.795 -17.201 1.00 40.38 269 PRO A C 1
ATOM 2182 O O . PRO A 1 269 ? 16.508 -24.690 -16.668 1.00 40.38 269 PRO A O 1
ATOM 2185 N N . ALA A 1 270 ? 16.519 -26.937 -16.522 1.00 39.31 270 ALA A N 1
ATOM 2186 C CA . ALA A 1 270 ? 16.453 -27.026 -15.067 1.00 39.31 270 ALA A CA 1
ATOM 2187 C C . ALA A 1 270 ? 17.639 -26.386 -14.323 1.00 39.31 270 ALA A C 1
ATOM 2189 O O . ALA A 1 270 ? 17.641 -26.386 -13.095 1.00 39.31 270 ALA A O 1
ATOM 2190 N N . GLN A 1 271 ? 18.651 -25.857 -15.013 1.00 44.88 271 GLN A N 1
ATOM 2191 C CA . GLN A 1 271 ? 19.828 -25.264 -14.383 1.00 44.88 271 GLN A CA 1
ATOM 2192 C C . GLN A 1 271 ? 20.398 -24.151 -15.268 1.00 44.88 271 GLN A C 1
ATOM 2194 O O . GLN A 1 271 ? 21.111 -24.422 -16.228 1.00 44.88 271 GLN A O 1
ATOM 2199 N N . ASP A 1 272 ? 20.100 -22.898 -14.923 1.00 39.34 272 ASP A N 1
ATOM 2200 C CA . ASP A 1 272 ? 20.852 -21.729 -15.386 1.00 39.34 272 ASP A CA 1
ATOM 2201 C C . ASP A 1 272 ? 21.340 -20.992 -14.118 1.00 39.34 272 ASP A C 1
ATOM 2203 O O . ASP A 1 272 ? 20.508 -20.536 -13.325 1.00 39.34 272 ASP A O 1
ATOM 2207 N N . PRO A 1 273 ? 22.655 -20.948 -13.826 1.00 43.94 273 PRO A N 1
ATOM 2208 C CA . PRO A 1 273 ? 23.187 -20.551 -12.522 1.00 43.94 273 PRO A CA 1
ATOM 2209 C C . PRO A 1 273 ? 23.349 -19.028 -12.395 1.00 43.94 273 PRO A C 1
ATOM 2211 O O . PRO A 1 273 ? 24.404 -18.529 -12.007 1.00 43.94 273 PRO A O 1
ATOM 2214 N N . VAL A 1 274 ? 22.293 -18.271 -12.698 1.00 42.50 274 VAL A N 1
ATOM 2215 C CA . VAL A 1 274 ? 22.209 -16.836 -12.394 1.00 42.50 274 VAL A CA 1
ATOM 2216 C C . VAL A 1 274 ? 20.797 -16.546 -11.888 1.00 42.50 274 VAL A C 1
ATOM 2218 O O . VAL A 1 274 ? 19.841 -16.901 -12.578 1.00 42.50 274 VAL A O 1
ATOM 2221 N N . PRO A 1 275 ? 20.610 -15.898 -10.721 1.00 52.22 275 PRO A N 1
ATOM 2222 C CA . PRO A 1 275 ? 19.285 -15.516 -10.252 1.00 52.22 275 PRO A CA 1
ATOM 2223 C C . PRO A 1 275 ? 18.758 -14.375 -11.136 1.00 52.22 275 PRO A C 1
ATOM 2225 O O . PRO A 1 275 ? 18.881 -13.198 -10.810 1.00 52.22 275 PRO A O 1
ATOM 2228 N N . MET A 1 276 ? 18.224 -14.710 -12.310 1.00 59.88 276 MET A N 1
ATOM 2229 C CA . MET A 1 276 ? 17.559 -13.751 -13.184 1.00 59.88 276 MET A CA 1
ATOM 2230 C C . MET A 1 276 ? 16.148 -13.475 -12.664 1.00 59.88 276 MET A C 1
ATOM 2232 O O . MET A 1 276 ? 15.396 -14.388 -12.326 1.00 59.88 276 MET A O 1
ATOM 2236 N N . THR A 1 277 ? 15.775 -12.195 -12.619 1.00 67.75 277 THR A N 1
ATOM 2237 C CA . THR A 1 277 ? 14.404 -11.774 -12.302 1.00 67.75 277 THR A CA 1
ATOM 2238 C C . THR A 1 277 ? 13.431 -12.274 -13.378 1.00 67.75 277 THR A C 1
ATOM 2240 O O . THR A 1 277 ? 13.833 -12.559 -14.511 1.00 67.75 277 THR A O 1
ATOM 2243 N N . ARG A 1 278 ? 12.125 -12.317 -13.082 1.00 66.50 278 ARG A N 1
ATOM 2244 C CA . ARG A 1 278 ? 11.090 -12.660 -14.081 1.00 66.50 278 ARG A CA 1
ATOM 2245 C C . ARG A 1 278 ? 11.141 -11.742 -15.300 1.00 66.50 278 ARG A C 1
ATOM 2247 O O . ARG A 1 278 ? 11.016 -12.204 -16.433 1.00 66.50 278 ARG A O 1
ATOM 2254 N N . GLY A 1 279 ? 11.390 -10.454 -15.076 1.00 64.31 279 GLY A N 1
ATOM 2255 C CA . GLY A 1 279 ? 11.637 -9.518 -16.164 1.00 64.31 279 GLY A CA 1
ATOM 2256 C C . GLY A 1 279 ? 12.883 -9.900 -16.968 1.00 64.31 279 GLY A C 1
ATOM 2257 O O . GLY A 1 279 ? 12.896 -9.756 -18.188 1.00 64.31 279 GLY A O 1
ATOM 2258 N N . GLY A 1 280 ? 13.942 -10.384 -16.309 1.00 67.62 280 GLY A N 1
ATOM 2259 C CA . GLY A 1 280 ? 15.178 -10.833 -16.948 1.00 67.62 280 GLY A CA 1
ATOM 2260 C C . GLY A 1 280 ? 14.923 -11.970 -17.929 1.00 67.62 280 GLY A C 1
ATOM 2261 O O . GLY A 1 280 ? 15.391 -11.899 -19.068 1.00 67.62 280 GLY A O 1
ATOM 2262 N N . CYS A 1 281 ? 14.103 -12.937 -17.512 1.00 65.00 281 CYS A N 1
ATOM 2263 C CA . CYS A 1 281 ? 13.617 -14.019 -18.361 1.00 65.00 281 CYS A CA 1
ATOM 2264 C C . CYS A 1 281 ? 12.802 -13.483 -19.547 1.00 65.00 281 CYS A C 1
ATOM 2266 O O . CYS A 1 281 ? 13.117 -13.807 -20.690 1.00 65.00 281 CYS A O 1
ATOM 2268 N N . LEU A 1 282 ? 11.825 -12.598 -19.308 1.00 67.31 282 LEU A N 1
ATOM 2269 C CA . LEU A 1 282 ? 11.009 -12.004 -20.377 1.00 67.31 282 LEU A CA 1
ATOM 2270 C C . LEU A 1 282 ? 11.869 -11.255 -21.405 1.00 67.31 282 LEU A C 1
ATOM 2272 O O . LEU A 1 282 ? 11.718 -11.430 -22.610 1.00 67.31 282 LEU A O 1
ATOM 2276 N N . ALA A 1 283 ? 12.824 -10.453 -20.937 1.00 64.81 283 ALA A N 1
ATOM 2277 C CA . ALA A 1 283 ? 13.731 -9.723 -21.808 1.00 64.81 283 ALA A CA 1
ATOM 2278 C C . ALA A 1 283 ? 14.668 -10.651 -22.596 1.00 64.81 283 ALA A C 1
ATOM 2280 O O . ALA A 1 283 ? 15.185 -10.226 -23.626 1.00 64.81 283 ALA A O 1
ATOM 2281 N N . ARG A 1 284 ? 14.966 -11.862 -22.105 1.00 70.00 284 ARG A N 1
ATOM 2282 C CA . ARG A 1 284 ? 15.739 -12.868 -22.850 1.00 70.00 284 ARG A CA 1
ATOM 2283 C C . ARG A 1 284 ? 14.894 -13.462 -23.971 1.00 70.00 284 ARG A C 1
ATOM 2285 O O . ARG A 1 284 ? 15.316 -13.373 -25.117 1.00 70.00 284 ARG A O 1
ATOM 2292 N N . LEU A 1 285 ? 13.683 -13.917 -23.647 1.00 66.44 285 LEU A N 1
ATOM 2293 C CA . LEU A 1 285 ? 12.720 -14.446 -24.619 1.00 66.44 285 LEU A CA 1
ATOM 2294 C C . LEU A 1 285 ? 12.444 -13.449 -25.750 1.00 66.44 285 LEU A C 1
ATOM 2296 O O . LEU A 1 285 ? 12.456 -13.817 -26.916 1.00 66.44 285 LEU A O 1
ATOM 2300 N N . LEU A 1 286 ? 12.273 -12.164 -25.432 1.00 65.25 286 LEU A N 1
ATOM 2301 C CA . LEU A 1 286 ? 12.042 -11.144 -26.459 1.00 65.25 286 LEU A CA 1
ATOM 2302 C C . LEU A 1 286 ? 13.245 -10.940 -27.388 1.00 65.25 286 LEU A C 1
ATOM 2304 O O . LEU A 1 286 ? 13.046 -10.763 -28.585 1.00 65.25 286 LEU A O 1
ATOM 2308 N N . ARG A 1 287 ? 14.481 -11.002 -26.871 1.00 70.50 287 ARG A N 1
ATOM 2309 C CA . ARG A 1 287 ? 15.688 -10.942 -27.716 1.00 70.50 287 ARG A CA 1
ATOM 2310 C C . ARG A 1 287 ? 15.816 -12.174 -28.609 1.00 70.50 287 ARG A C 1
ATOM 2312 O O . ARG A 1 287 ? 16.209 -12.035 -29.759 1.00 70.50 287 ARG A O 1
ATOM 2319 N N . GLU A 1 288 ? 15.479 -13.354 -28.090 1.00 68.88 288 GLU A N 1
ATOM 2320 C CA . GLU A 1 288 ? 15.448 -14.599 -28.868 1.00 68.88 288 GLU A CA 1
ATOM 2321 C C . GLU A 1 288 ? 14.405 -14.509 -29.998 1.00 68.88 288 GLU A C 1
ATOM 2323 O O . GLU A 1 288 ? 14.717 -14.816 -31.145 1.00 68.88 288 GLU A O 1
ATOM 2328 N N . MET A 1 289 ? 13.203 -13.992 -29.713 1.00 62.19 289 MET A N 1
ATOM 2329 C CA . MET A 1 289 ? 12.166 -13.757 -30.727 1.00 62.19 289 MET A CA 1
ATOM 2330 C C . MET A 1 289 ? 12.589 -12.724 -31.783 1.00 62.19 289 MET A C 1
ATOM 2332 O O . MET A 1 289 ? 12.345 -12.930 -32.969 1.00 62.19 289 MET A O 1
ATOM 2336 N N . GLU A 1 290 ? 13.225 -11.620 -31.376 1.00 62.16 290 GLU A N 1
ATOM 2337 C CA . GLU A 1 290 ? 13.758 -10.617 -32.310 1.00 62.16 290 GLU A CA 1
ATOM 2338 C C . GLU A 1 290 ? 14.868 -11.196 -33.202 1.00 62.16 290 GLU A C 1
ATOM 2340 O O . GLU A 1 290 ? 14.898 -10.908 -34.396 1.00 62.16 290 GLU A O 1
ATOM 2345 N N . ALA A 1 291 ? 15.759 -12.030 -32.655 1.00 65.12 291 ALA A N 1
ATOM 2346 C CA . ALA A 1 291 ? 16.815 -12.686 -33.425 1.00 65.12 291 ALA A CA 1
ATOM 2347 C C . ALA A 1 291 ? 16.242 -13.652 -34.476 1.00 65.12 291 ALA A C 1
ATOM 2349 O O . ALA A 1 291 ? 16.625 -13.572 -35.641 1.00 65.12 291 ALA A O 1
ATOM 2350 N N . LEU A 1 292 ? 15.269 -14.487 -34.095 1.00 61.72 292 LEU A N 1
ATOM 2351 C CA . LEU A 1 292 ? 14.587 -15.405 -35.016 1.00 61.72 292 LEU A CA 1
ATOM 2352 C C . LEU A 1 292 ? 13.859 -14.658 -36.145 1.00 61.72 292 LEU A C 1
ATOM 2354 O O . LEU A 1 292 ? 13.971 -15.039 -37.309 1.00 61.72 292 LEU A O 1
ATOM 2358 N N . ALA A 1 293 ? 13.180 -13.551 -35.825 1.00 55.53 293 ALA A N 1
ATOM 2359 C CA . ALA A 1 293 ? 12.517 -12.714 -36.825 1.00 55.53 293 ALA A CA 1
ATOM 2360 C C . ALA A 1 293 ? 13.507 -12.073 -37.820 1.00 55.53 293 ALA A C 1
ATOM 2362 O O . ALA A 1 293 ? 13.175 -11.883 -38.990 1.00 55.53 293 ALA A O 1
ATOM 2363 N N . ASN A 1 294 ? 14.727 -11.757 -37.375 1.00 57.38 294 ASN A N 1
ATOM 2364 C CA . ASN A 1 294 ? 15.772 -11.194 -38.231 1.00 57.38 294 ASN A CA 1
ATOM 2365 C C . ASN A 1 294 ? 16.483 -12.263 -39.088 1.00 57.38 294 ASN A C 1
ATOM 2367 O O . ASN A 1 294 ? 16.876 -11.970 -40.216 1.00 57.38 294 ASN A O 1
ATOM 2371 N N . GLU A 1 295 ? 16.624 -13.502 -38.603 1.00 56.69 295 GLU A N 1
ATOM 2372 C CA . GLU A 1 295 ? 17.227 -14.611 -39.363 1.00 56.69 295 GLU A CA 1
ATOM 2373 C C . GLU A 1 295 ? 16.341 -15.111 -40.517 1.00 56.69 295 GLU A C 1
ATOM 2375 O O . GLU A 1 295 ? 16.859 -15.471 -41.578 1.00 56.69 295 GLU A O 1
ATOM 2380 N N . GLU A 1 296 ? 15.013 -15.097 -40.366 1.00 49.97 296 GLU A N 1
ATOM 2381 C CA . GLU A 1 296 ? 14.093 -15.443 -41.461 1.00 49.97 296 GLU A CA 1
ATOM 2382 C C . GLU A 1 296 ? 14.066 -14.376 -42.571 1.00 49.97 296 GLU A C 1
ATOM 2384 O O . GLU A 1 296 ? 13.910 -14.717 -43.744 1.00 49.97 296 GLU A O 1
ATOM 2389 N N . GLY A 1 297 ? 14.311 -13.104 -42.234 1.00 43.81 297 GLY A N 1
ATOM 2390 C CA . GLY A 1 297 ? 14.454 -12.016 -43.209 1.00 43.81 297 GLY A CA 1
ATOM 2391 C C . GLY A 1 297 ? 15.753 -12.069 -44.025 1.00 43.81 297 GLY A C 1
ATOM 2392 O O . GLY A 1 297 ? 15.781 -11.608 -45.163 1.00 43.81 297 GLY A O 1
ATOM 2393 N N . GLY A 1 298 ? 16.817 -12.672 -43.484 1.00 40.69 298 GLY A N 1
ATOM 2394 C CA . GLY A 1 298 ? 18.115 -12.811 -44.159 1.00 40.69 298 GLY A CA 1
ATOM 2395 C C . GLY A 1 298 ? 18.210 -13.975 -45.152 1.00 40.69 298 GLY A C 1
ATOM 2396 O O . GLY A 1 298 ? 19.150 -14.025 -45.938 1.00 40.69 298 GLY A O 1
ATOM 2397 N N . LYS A 1 299 ? 17.249 -14.911 -45.150 1.00 41.62 299 LYS A N 1
ATOM 2398 C CA . LYS A 1 299 ? 17.215 -16.059 -46.081 1.00 41.62 299 LYS A CA 1
ATOM 2399 C C . LYS A 1 299 ? 16.443 -15.791 -47.383 1.00 41.62 299 LYS A C 1
ATOM 2401 O O . LYS A 1 299 ? 16.300 -16.707 -48.188 1.00 41.62 299 LYS A O 1
ATOM 2406 N N . GLN A 1 300 ? 15.950 -14.568 -47.593 1.00 40.91 300 GLN A N 1
ATOM 2407 C CA . GLN A 1 300 ? 15.272 -14.139 -48.829 1.00 40.91 300 GLN A CA 1
ATOM 2408 C C . GLN A 1 300 ? 16.013 -13.035 -49.609 1.00 40.91 300 GLN A C 1
ATOM 2410 O O . GLN A 1 300 ? 15.418 -12.443 -50.508 1.00 40.91 300 GLN A O 1
ATOM 2415 N N . ALA A 1 301 ? 17.290 -12.777 -49.304 1.00 35.81 301 ALA A N 1
ATOM 2416 C CA . ALA A 1 301 ? 18.157 -11.909 -50.108 1.00 35.81 301 ALA A CA 1
ATOM 2417 C C . ALA A 1 301 ? 19.065 -12.727 -51.035 1.00 35.81 301 ALA A C 1
ATOM 2419 O O . ALA A 1 301 ? 19.630 -13.739 -50.557 1.00 35.81 301 ALA A O 1
#

Sequence (301 aa):
AKRLVKTGFPLLDSMLREDRELGEIRNQPRIILVAPSWQKDNIQESCLEETLDPLLDTGYRIIVRPHPEFVKRFPAKIKAIQDRYADQPADRLEIQTDFSSNETVYTADLVITDWSSIAQEFSYATKKPSLFINTPMKILNPEYDRIPLVPLDISLRDQIGISVDPGQLDRLPGLVETLFREKDRYGEQIRAVVSRNIFDVGDGARGGGDYIIQRLEKKGEEKEGRNLSPDIDETREELDPDILKKLARHMDQLRQEGRLEDYLKQAFPAQDPVPMTRGGCLARLLREMEALANEEGGKQA

pLDDT: mean 81.81, std 19.7, range [35.81, 98.69]

Foldseek 3Di:
DDDDFAFFDVVLLVLLVVLVVVPDADDVVAEEEEEEDPDPQICLHPPVCLQVVLVLVLNHAYEYEYDQVCCVPCVVSLVVVCVVCVPPDNRRYHDDNDPPDPVCLQNHQEYEYEQDCSQVSSCLRNVQAYEYEPTPHPPPDPCPVVPVDDDCSPVCNVLRAYYDYSVCSNCVSVRVVVSNVCSVVSSVSSVVVSLQAGPPRNHRCVRVVVVVVVVVVVVVVVVVVVVVDPDDDDDDDDPPPVVVVVVVVVVVVCVVVCVVVVVVPDDDDPDDPDSAHPVSVVVVVVVVVVVVVVVVVVVVD

Secondary structure (DSSP, 8-state):
-PPP-----HHHHHHHHHHHHH-----SS-EEEE---SSTT-HHHHSHHHHHHHHHTTT-EEEE---HHHHHH-HHHHHHHHHHTTTS-TTTEEE----S--HHHHH-SEEEESS-THHHHHHHHH---EEEE--S---S-TTGGGS-S--HHHHTHHHHEEEE-GGGGGGHHHHHHHHHHTHHHHHHHHHHHHHHH-SSTT-TTHHHHHHHHHHHHHHHHHHHHHHTS--------PPPHHHHHHHHHHHHHHHHTTHHHHHHHSPPPS---S---HHHHHHHHHHHHHHHHHHHHHTT-